Protein AF-X1R8N6-F1 (afdb_monomer)

Mean predicted aligned error: 6.76 Å

Sequence (275 aa):
ASDSNFTITGIGLLYRYGYFKQILSVNGEQHEIYDTEHYSKLPLIPAKDEKGIWKTISIVFPGRTVTARIWEVKVGRVSLYLLDTDHEDNLEKDRFITHHLYGGDKENRLKQELLLGIGGIRILRVLGINADLFHSNEGHSAFIGLERLRILISENNLSFTEALEVVRASTLFTTHTPVPAGHDAFDENLLRTYIAHYPERLKISWDEFMAFGRSNPENGNEKFNMSYLAAKLSQEVNAVSKLHGEVTREMFSKLWQGYLPRFVIRGEKGKIKTN

InterPro domains:
  IPR000811 Glycosyl transferase, family 35 [PF00343] (134-257)
  IPR011834 Alpha-glucan phosphorylase [TIGR02094] (1-261)
  IPR052182 Glycogen_Maltodextrin_Phosphorylase [PTHR42655] (1-260)

Nearest PDB structures (foldseek):
  3e3o-assembly1_A  TM=7.970E-01  e=2.982E-13  Oryctolagus cuniculus
  3e3n-assembly1_B  TM=7.689E-01  e=4.503E-13  Oryctolagus cuniculus
  3e3n-assembly3_E  TM=7.609E-01  e=3.332E-12  Oryctolagus cuniculus
  1fc0-assembly1_A  TM=7.172E-01  e=3.748E-12  Homo sapiens
  2qll-assembly1_A  TM=7.161E-01  e=5.031E-12  Homo sapiens

Solvent-accessible surface area (backbone atoms only — not comparable to full-atom values): 15201 Å² total; per-residue (Å²): 89,47,92,74,72,48,94,52,74,48,72,47,70,42,46,41,27,40,60,66,46,82,43,70,45,98,85,69,47,84,42,78,42,71,60,76,62,60,64,91,81,44,79,63,40,78,41,50,48,98,85,70,45,77,41,65,45,77,47,72,44,78,96,45,71,46,52,28,44,38,32,35,31,76,52,85,82,24,46,33,36,26,38,33,24,75,49,87,92,32,57,72,83,52,19,52,50,27,30,44,58,95,49,82,53,74,66,43,45,50,52,38,24,45,46,44,5,40,43,46,56,48,47,31,60,79,68,70,55,84,75,83,68,44,75,29,73,34,33,60,30,27,41,34,47,56,45,50,35,33,47,34,30,71,75,69,67,38,52,57,68,58,22,47,53,55,43,14,76,30,21,39,26,35,46,86,68,80,48,79,89,74,50,61,63,42,54,64,70,61,48,46,61,55,48,61,69,48,28,64,59,47,74,46,50,68,64,66,51,50,30,40,19,30,63,50,61,85,46,82,85,56,45,37,24,28,48,42,30,25,52,73,37,21,65,38,43,31,30,83,34,66,71,44,33,54,47,48,21,60,71,51,28,59,67,44,77,94,54,59,39,84,79,75,48,81,34,78,68,75,77,86,77,79,127

pLDDT: mean 88.1, std 14.11, range [23.16, 98.38]

Radius of gyration: 19.64 Å; Cα contacts (8 Å, |Δi|>4): 477; chains: 1; bounding box: 57×53×58 Å

Secondary structure (DSSP, 8-state):
-TTTT---EEEEE--SS-SPEEEE-TTS-EEEE-PPP-GGGTT-EE-B-TTSPBPEEEEEETTEEEEEEEEEEEETTEEEEEEE--STTS-HHHHGGGT-TT-S-HHHHHHHHHIIIIIHHHHHHHHT---S-EEEESGGGTHHHHHHHHHHHHHS---HHHHHHHHHHTEEEEE---SGGGS-EE-HHHHHHHHTTHHHHTTS-HHHHHHTT-SSTT-TTS-EEHHHHHHHT-SEEEESSHHHHHHHHHHHGGGSTTS-GGGT---B-------

Foldseek 3Di:
DLVVPDADEAEEAQAQQEAWDWDQDPVRDTDTHRDGDDVVPDQKDFDADPVRHFQWDWADAQPDIQIWGWIWDDDNPYIYIHTARLDDVDDPVRNVLRHYDVDDDLLSLLSRLCCRQLVVLVVCVSVVNDDQAEEAEALSNLSVLLNQLLCCCVPVVDALVVSLVSQAARYEYEYADLDPVPWRFADLVSCCNGPVPSCVSSVHDSLVVQLQQDLDSPPNRGTRTSVSSRLSRYNAYEYPAPVSLVSVLVVNVSNPPPDDSVVSHDYHPDDPPPD

Organism: NCBI:txid412755

Structure (mmCIF, N/CA/C/O backbone):
data_AF-X1R8N6-F1
#
_entry.id   AF-X1R8N6-F1
#
loop_
_atom_site.group_PDB
_atom_site.id
_atom_site.type_symbol
_atom_site.label_atom_id
_atom_site.label_alt_id
_atom_site.label_comp_id
_atom_site.label_asym_id
_atom_site.label_entity_id
_atom_site.label_seq_id
_atom_site.pdbx_PDB_ins_code
_atom_site.Cartn_x
_atom_site.Cartn_y
_atom_site.Cartn_z
_atom_site.occupancy
_atom_site.B_iso_or_equiv
_atom_site.auth_seq_id
_atom_site.auth_comp_id
_atom_site.auth_asym_id
_atom_site.auth_atom_id
_atom_site.pdbx_PDB_model_num
ATOM 1 N N . ALA A 1 1 ? -0.462 -20.769 5.152 1.00 71.44 1 ALA A N 1
ATOM 2 C CA . ALA A 1 1 ? -1.328 -20.010 6.083 1.00 71.44 1 ALA A CA 1
ATOM 3 C C . ALA A 1 1 ? -2.552 -20.834 6.466 1.00 71.44 1 ALA A C 1
ATOM 5 O O . ALA A 1 1 ? -2.588 -21.318 7.588 1.00 71.44 1 ALA A O 1
ATOM 6 N N . SER A 1 2 ? -3.481 -21.073 5.528 1.00 69.12 2 SER A N 1
ATOM 7 C CA . SER A 1 2 ? -4.692 -21.881 5.761 1.00 69.12 2 SER A CA 1
ATOM 8 C C . SER A 1 2 ? -4.395 -23.280 6.325 1.00 69.12 2 SER A C 1
ATOM 10 O O . SER A 1 2 ? -4.963 -23.667 7.346 1.00 69.12 2 SER A O 1
ATOM 12 N N . ASP A 1 3 ? -3.451 -24.006 5.719 1.00 74.75 3 ASP A N 1
ATOM 13 C CA . ASP A 1 3 ? -3.120 -25.382 6.132 1.00 74.75 3 ASP A CA 1
ATOM 14 C C . ASP A 1 3 ? -2.465 -25.447 7.516 1.00 74.75 3 ASP A C 1
ATOM 16 O O . ASP A 1 3 ? -2.665 -26.395 8.266 1.00 74.75 3 ASP A O 1
ATOM 20 N N . SER A 1 4 ? -1.723 -24.399 7.879 1.00 80.44 4 SER A N 1
ATOM 21 C CA . SER A 1 4 ? -1.017 -24.276 9.160 1.00 80.44 4 SER A CA 1
ATOM 22 C C . SER A 1 4 ? -1.864 -23.625 10.260 1.00 80.44 4 SER A C 1
ATOM 24 O O . SER A 1 4 ? -1.340 -23.348 11.332 1.00 80.44 4 SER A O 1
ATOM 26 N N . ASN A 1 5 ? -3.148 -23.355 9.994 1.00 81.44 5 ASN A N 1
ATOM 27 C CA . ASN A 1 5 ? -4.098 -22.757 10.935 1.00 81.44 5 ASN A CA 1
ATOM 28 C C . ASN A 1 5 ? -3.669 -21.391 11.516 1.00 81.44 5 ASN A C 1
ATOM 30 O O . ASN A 1 5 ? -3.978 -21.074 12.662 1.00 81.44 5 ASN A O 1
ATOM 34 N N . PHE A 1 6 ? -2.964 -20.574 10.727 1.00 85.38 6 PHE A N 1
ATOM 35 C CA . PHE A 1 6 ? -2.662 -19.191 11.104 1.00 85.38 6 PHE A CA 1
ATOM 36 C C . PHE A 1 6 ? -3.782 -18.246 10.663 1.00 85.38 6 PHE A C 1
ATOM 38 O O . PHE A 1 6 ? -4.200 -18.277 9.503 1.00 85.38 6 PHE A O 1
ATOM 45 N N . THR A 1 7 ? -4.205 -17.359 11.565 1.00 88.00 7 THR A N 1
ATOM 46 C CA . THR A 1 7 ? -5.149 -16.276 11.265 1.00 88.00 7 THR A CA 1
ATOM 47 C C . THR A 1 7 ? -4.439 -15.189 10.466 1.00 88.00 7 THR A C 1
ATOM 49 O O . THR A 1 7 ? -3.727 -14.356 11.018 1.00 88.00 7 THR A O 1
ATOM 52 N N . ILE A 1 8 ? -4.611 -15.219 9.147 1.00 93.19 8 ILE A N 1
ATOM 53 C CA . ILE A 1 8 ? -4.067 -14.227 8.217 1.00 93.19 8 ILE A CA 1
ATOM 54 C C . ILE A 1 8 ? -5.211 -13.723 7.344 1.00 93.19 8 ILE A C 1
ATOM 56 O O . ILE A 1 8 ? -6.078 -14.497 6.945 1.00 93.19 8 ILE A O 1
ATOM 60 N N . THR A 1 9 ? -5.195 -12.430 7.040 1.00 95.06 9 THR A N 1
ATOM 61 C CA . THR A 1 9 ? -6.089 -11.812 6.061 1.00 95.06 9 THR A CA 1
ATOM 62 C C . THR A 1 9 ? -5.248 -11.213 4.942 1.00 95.06 9 THR A C 1
ATOM 64 O O . THR A 1 9 ? -4.326 -10.445 5.207 1.00 95.06 9 THR A O 1
ATOM 67 N N . GLY A 1 10 ? -5.545 -11.587 3.699 1.00 96.25 10 GLY A N 1
ATOM 68 C CA . GLY A 1 10 ? -4.927 -10.999 2.514 1.00 96.25 10 GLY A CA 1
ATOM 69 C C . GLY A 1 10 ? -5.690 -9.761 2.056 1.00 96.25 10 GLY A C 1
ATOM 70 O O . GLY A 1 10 ? -6.912 -9.705 2.190 1.00 96.25 10 GLY A O 1
ATOM 71 N N . ILE A 1 11 ? -4.979 -8.790 1.489 1.00 97.81 11 ILE A N 1
ATOM 72 C CA . ILE A 1 11 ? -5.569 -7.587 0.897 1.00 97.81 11 ILE A CA 1
ATOM 73 C C . ILE A 1 11 ? -4.913 -7.343 -0.459 1.00 97.81 11 ILE A C 1
ATOM 75 O O . ILE A 1 11 ? -3.689 -7.389 -0.567 1.00 97.81 11 ILE A O 1
ATOM 79 N N . GLY A 1 12 ? -5.720 -7.085 -1.484 1.00 97.00 12 GLY A N 1
ATOM 80 C CA . GLY A 1 12 ? -5.248 -6.804 -2.835 1.00 97.00 12 GLY A CA 1
ATOM 81 C C . GLY A 1 12 ? -6.196 -5.905 -3.621 1.00 97.00 12 GLY A C 1
ATOM 82 O O . GLY A 1 12 ? -7.188 -5.397 -3.097 1.00 97.00 12 GLY A O 1
ATOM 83 N N . LEU A 1 13 ? -5.882 -5.722 -4.900 1.00 96.44 13 LEU A N 1
ATOM 84 C CA . LEU A 1 13 ? -6.754 -5.059 -5.869 1.00 96.44 13 LEU A CA 1
ATOM 85 C C . LEU A 1 13 ? -7.436 -6.119 -6.740 1.00 96.44 13 LEU A C 1
ATOM 87 O O . LEU A 1 13 ? -6.803 -7.110 -7.111 1.00 96.44 13 LEU A O 1
ATOM 91 N N . LEU A 1 14 ? -8.716 -5.924 -7.056 1.00 94.75 14 LEU A N 1
ATOM 92 C CA . LEU A 1 14 ? -9.437 -6.769 -8.005 1.00 94.75 14 LEU A CA 1
ATOM 93 C C . LEU A 1 14 ? -9.201 -6.235 -9.417 1.00 94.75 14 LEU A C 1
ATOM 95 O O . LEU A 1 14 ? -9.789 -5.229 -9.791 1.00 94.75 14 LEU A O 1
ATOM 99 N N . TYR A 1 15 ? -8.343 -6.891 -10.196 1.00 91.50 15 TYR A N 1
ATOM 100 C CA . TYR A 1 15 ? -8.059 -6.451 -11.561 1.00 91.50 15 TYR A CA 1
ATOM 101 C C . TYR A 1 15 ? -9.086 -6.976 -12.565 1.00 91.50 15 TYR A C 1
ATOM 103 O O . TYR A 1 15 ? -9.226 -8.189 -12.721 1.00 91.50 15 TYR A O 1
ATOM 111 N N . ARG A 1 16 ? -9.749 -6.072 -13.296 1.00 84.00 16 ARG A N 1
ATOM 112 C CA . ARG A 1 16 ? -10.783 -6.410 -14.291 1.00 84.00 16 ARG A CA 1
ATOM 113 C C . ARG A 1 16 ? -10.260 -7.224 -15.476 1.00 84.00 16 ARG A C 1
ATOM 115 O O . ARG A 1 16 ? -10.983 -8.070 -15.989 1.00 84.00 16 ARG A O 1
ATOM 122 N N . TYR A 1 17 ? -9.037 -6.952 -15.923 1.00 79.25 17 TYR A N 1
ATOM 123 C CA . TYR A 1 17 ? -8.422 -7.579 -17.102 1.00 79.25 17 TYR A CA 1
ATOM 124 C C . TYR A 1 17 ? -7.189 -8.418 -16.746 1.00 79.25 17 TYR A C 1
ATOM 126 O O . TYR A 1 17 ? -6.454 -8.835 -17.636 1.00 79.25 17 TYR A O 1
ATOM 134 N N . GLY A 1 18 ? -6.925 -8.619 -15.447 1.00 70.38 18 GLY A N 1
ATOM 135 C CA . GLY A 1 18 ? -5.759 -9.358 -14.967 1.00 70.38 18 GLY A CA 1
ATOM 136 C C . GLY A 1 18 ? -4.441 -8.894 -15.603 1.00 70.38 18 GLY A C 1
ATOM 137 O O . GLY A 1 18 ? -4.164 -7.693 -15.692 1.00 70.38 18 GLY A O 1
ATOM 138 N N . TYR A 1 19 ? -3.633 -9.874 -16.018 1.00 63.50 19 TYR A N 1
ATOM 139 C CA . TYR A 1 19 ? -2.472 -9.693 -16.893 1.00 63.50 19 TYR A CA 1
ATOM 140 C C . TYR A 1 19 ? -2.847 -10.060 -18.334 1.00 63.50 19 TYR A C 1
ATOM 142 O O . TYR A 1 19 ? -3.817 -10.787 -18.550 1.00 63.50 19 TYR A O 1
ATOM 150 N N . PHE A 1 20 ? -2.077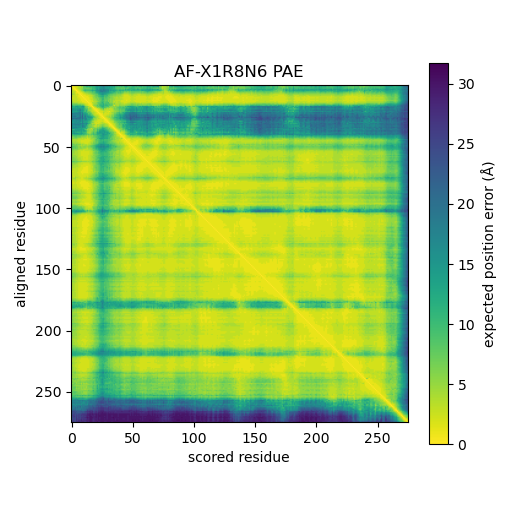 -9.606 -19.325 1.00 68.50 20 PHE A N 1
ATOM 151 C CA . PHE A 1 20 ? -2.372 -9.965 -20.709 1.00 68.50 20 PHE A CA 1
ATOM 152 C C . PHE A 1 20 ? -2.157 -11.457 -20.970 1.00 68.50 20 PHE A C 1
ATOM 154 O O . PHE A 1 20 ? -1.246 -12.103 -20.444 1.00 68.50 20 PHE A O 1
ATOM 161 N N . LYS A 1 21 ? -2.979 -11.997 -21.861 1.00 71.44 21 LYS A N 1
ATOM 162 C CA . LYS A 1 21 ? -2.779 -13.302 -22.469 1.00 71.44 21 LYS A CA 1
ATOM 163 C C . LYS A 1 21 ? -1.808 -13.145 -23.631 1.00 71.44 21 LYS A C 1
ATOM 165 O O . LYS A 1 21 ? -2.080 -12.421 -24.588 1.00 71.44 21 LYS A O 1
ATOM 170 N N . GLN A 1 22 ? -0.662 -13.808 -23.528 1.00 78.38 22 GLN A N 1
ATOM 171 C CA . GLN A 1 22 ? 0.348 -13.805 -24.579 1.00 78.38 22 GLN A CA 1
ATOM 172 C C . GLN A 1 22 ? -0.093 -14.729 -25.719 1.00 78.38 22 GLN A C 1
ATOM 174 O O . GLN A 1 22 ? -0.361 -15.912 -25.498 1.00 78.38 22 GLN A O 1
ATOM 179 N N . ILE A 1 23 ? -0.134 -14.199 -26.939 1.00 82.88 23 ILE A N 1
ATOM 180 C CA . ILE A 1 23 ? -0.276 -14.986 -28.164 1.00 82.88 23 ILE A CA 1
ATOM 181 C C . ILE A 1 23 ? 0.951 -14.747 -29.029 1.00 82.88 23 ILE A C 1
ATOM 183 O O . ILE A 1 23 ? 1.307 -13.607 -29.307 1.00 82.88 23 ILE A O 1
ATOM 187 N N . LEU A 1 24 ? 1.590 -15.829 -29.461 1.00 82.88 24 LEU A N 1
ATOM 188 C CA . LEU A 1 24 ? 2.669 -15.763 -30.435 1.00 82.88 24 LEU A CA 1
ATOM 189 C C . LEU A 1 24 ? 2.077 -15.925 -31.832 1.00 82.88 24 LEU A C 1
ATOM 191 O O . LEU A 1 24 ? 1.349 -16.886 -32.095 1.00 82.88 24 LEU A O 1
ATOM 195 N N . SER A 1 25 ? 2.366 -14.978 -32.720 1.00 83.19 25 SER A N 1
ATOM 196 C CA . SER A 1 25 ? 2.013 -15.098 -34.129 1.00 83.19 25 SER A CA 1
ATOM 197 C C . SER A 1 25 ? 2.794 -16.242 -34.774 1.00 83.19 25 SER A C 1
ATOM 199 O O . SER A 1 25 ? 3.823 -16.694 -34.268 1.00 83.19 25 SER A O 1
ATOM 201 N N . VAL A 1 26 ? 2.340 -16.686 -35.945 1.00 80.94 26 VAL A N 1
ATOM 202 C CA . VAL A 1 26 ? 3.076 -17.656 -36.776 1.00 80.94 26 VAL A CA 1
ATOM 203 C C . VAL A 1 26 ? 4.488 -17.181 -37.154 1.00 80.94 26 VAL A C 1
ATOM 205 O O . VAL A 1 26 ? 5.334 -18.013 -37.464 1.00 80.94 26 VAL A O 1
ATOM 208 N N . ASN A 1 27 ? 4.762 -15.875 -37.064 1.00 88.06 27 ASN A N 1
ATOM 209 C CA . ASN A 1 27 ? 6.079 -15.279 -37.306 1.00 88.06 27 ASN A CA 1
ATOM 210 C C . ASN A 1 27 ? 6.916 -15.115 -36.020 1.00 88.06 27 ASN A C 1
ATOM 212 O O . ASN A 1 27 ? 8.017 -14.573 -36.074 1.00 88.06 27 ASN A O 1
ATOM 216 N N . GLY A 1 28 ? 6.410 -15.564 -34.866 1.00 80.94 28 GLY A N 1
ATOM 217 C CA . GLY A 1 28 ? 7.083 -15.445 -33.569 1.00 80.94 28 GLY A CA 1
ATOM 218 C C . GLY A 1 28 ? 6.924 -14.083 -32.887 1.00 80.94 28 GLY A C 1
ATOM 219 O O . GLY A 1 28 ? 7.598 -13.826 -31.892 1.00 80.94 28 GLY A O 1
ATOM 220 N N . GLU A 1 29 ? 6.043 -13.214 -33.386 1.00 85.75 29 GLU A N 1
ATOM 221 C CA . GLU A 1 29 ? 5.761 -11.920 -32.756 1.00 85.75 29 GLU A CA 1
ATOM 222 C C . GLU A 1 29 ? 4.807 -12.090 -31.573 1.00 85.75 29 GLU A C 1
ATOM 224 O O . GLU A 1 29 ? 3.834 -12.841 -31.646 1.00 85.75 29 GLU A O 1
ATOM 229 N N . GLN A 1 30 ? 5.067 -11.369 -30.484 1.00 83.44 30 GLN A N 1
ATOM 230 C CA . GLN A 1 30 ? 4.180 -11.349 -29.329 1.00 83.44 30 GLN A CA 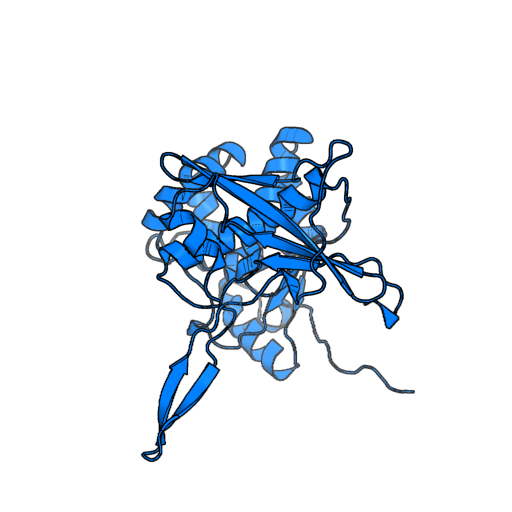1
ATOM 231 C C . GLN A 1 30 ? 3.021 -10.370 -29.543 1.00 83.44 30 GLN A C 1
ATOM 233 O O . GLN A 1 30 ? 3.232 -9.183 -29.780 1.00 83.44 30 GLN A O 1
ATOM 238 N N . HIS A 1 31 ? 1.802 -10.867 -29.353 1.00 80.06 31 HIS A N 1
ATOM 239 C CA . HIS A 1 31 ? 0.577 -10.086 -29.251 1.00 80.06 31 HIS A CA 1
ATOM 240 C C . HIS A 1 31 ? -0.039 -10.242 -27.858 1.00 80.06 31 HIS A C 1
ATOM 242 O O . HIS A 1 31 ? -0.075 -11.338 -27.293 1.00 80.06 31 HIS A O 1
ATOM 248 N N . GLU A 1 32 ? -0.540 -9.136 -27.317 1.00 77.94 32 GLU A N 1
ATOM 249 C CA . GLU A 1 32 ? -1.164 -9.070 -25.997 1.00 77.94 32 GLU A CA 1
ATOM 250 C C . GLU A 1 32 ? -2.686 -9.007 -26.148 1.00 77.94 32 GLU A C 1
ATOM 252 O O . GLU A 1 32 ? -3.209 -8.103 -26.801 1.00 77.94 32 GLU A O 1
ATOM 257 N N . ILE A 1 33 ? -3.401 -9.962 -25.547 1.00 74.12 33 ILE A N 1
ATOM 258 C CA . ILE A 1 33 ? -4.867 -9.942 -25.473 1.00 74.12 33 ILE A CA 1
ATOM 259 C C . ILE A 1 33 ? -5.301 -9.702 -24.031 1.00 74.12 33 ILE A C 1
ATOM 261 O O . ILE A 1 33 ? -4.880 -10.413 -23.122 1.00 74.12 33 ILE A O 1
ATOM 265 N N . TYR A 1 34 ? -6.170 -8.716 -23.835 1.00 68.56 34 TYR A N 1
ATOM 266 C CA . TYR A 1 34 ? -6.757 -8.384 -22.541 1.00 68.56 34 TYR A CA 1
ATOM 267 C C . TYR A 1 34 ? -8.221 -8.828 -22.531 1.00 68.56 34 TYR A C 1
ATOM 269 O O . TYR A 1 34 ? -9.105 -8.095 -22.973 1.00 68.56 34 TYR A O 1
ATOM 277 N N . ASP A 1 35 ? -8.470 -10.045 -22.051 1.00 70.75 35 ASP A N 1
ATOM 278 C CA . ASP A 1 35 ? -9.827 -10.560 -21.874 1.00 70.75 35 ASP A CA 1
ATOM 279 C C . ASP A 1 35 ? -10.422 -10.013 -20.564 1.00 70.75 35 ASP A C 1
ATOM 281 O O . ASP A 1 35 ? -9.745 -9.944 -19.538 1.00 70.75 35 ASP A O 1
ATOM 285 N N . THR A 1 36 ? -11.696 -9.607 -20.574 1.00 71.94 36 THR A N 1
ATOM 286 C CA . THR A 1 36 ? -12.383 -9.202 -19.338 1.00 71.94 36 THR A CA 1
ATOM 287 C C . THR A 1 36 ? -12.614 -10.412 -18.442 1.00 71.94 36 THR A C 1
ATOM 289 O O . THR A 1 36 ? -13.251 -11.381 -18.869 1.00 71.94 36 THR A O 1
ATOM 292 N N . GLU A 1 37 ? -12.233 -10.317 -17.173 1.00 68.62 37 GLU A N 1
ATOM 293 C CA . GLU A 1 37 ? -12.638 -11.292 -16.170 1.00 68.62 37 GLU A CA 1
ATOM 294 C C . GLU A 1 37 ? -14.138 -11.161 -15.893 1.00 68.62 37 GLU A C 1
ATOM 296 O O . GLU A 1 37 ? -14.671 -10.090 -15.582 1.00 68.62 37 GLU A O 1
ATOM 301 N N . HIS A 1 38 ? -14.853 -12.278 -16.008 1.00 70.75 38 HIS A N 1
ATOM 302 C CA . HIS A 1 38 ? -16.260 -12.329 -15.640 1.00 70.75 38 HIS A CA 1
ATOM 303 C C . HIS A 1 38 ? -16.363 -12.611 -14.143 1.00 70.75 38 HIS A C 1
ATOM 305 O O . HIS A 1 38 ? -16.295 -13.767 -13.732 1.00 70.75 38 HIS A O 1
ATOM 311 N N . TYR A 1 39 ? -16.583 -11.572 -13.332 1.00 74.75 39 TYR A N 1
ATOM 312 C CA . TYR A 1 39 ? -16.680 -11.700 -11.869 1.00 74.75 39 TYR A CA 1
ATOM 313 C C . TYR A 1 39 ? -17.703 -12.753 -11.411 1.00 74.75 39 TYR A C 1
ATOM 315 O O . TYR A 1 39 ? -17.491 -13.404 -10.396 1.00 74.75 39 TYR A O 1
ATOM 323 N N . SER A 1 40 ? -18.762 -12.998 -12.193 1.00 66.00 40 SER A N 1
ATOM 324 C CA . SER A 1 40 ? -19.756 -14.053 -11.933 1.00 66.00 40 SER A CA 1
ATOM 325 C C . SER A 1 40 ? -19.208 -15.483 -11.994 1.00 66.00 40 SER A C 1
ATOM 327 O O . SER A 1 40 ? -19.856 -16.403 -11.501 1.00 66.00 40 SER A O 1
ATOM 329 N N . LYS A 1 41 ? -18.039 -15.687 -12.608 1.00 74.75 41 LYS A N 1
ATOM 330 C CA . LYS A 1 41 ? -17.346 -16.981 -12.693 1.00 74.75 41 LYS A CA 1
ATOM 331 C C . LYS A 1 41 ? -16.262 -17.136 -11.625 1.00 74.75 41 LYS A C 1
ATOM 333 O O . LYS A 1 41 ? -15.680 -18.212 -11.512 1.00 74.75 41 LYS A O 1
ATOM 338 N N . LEU A 1 42 ? -15.983 -16.080 -10.864 1.00 81.06 42 LEU A N 1
ATOM 339 C CA . LEU A 1 42 ? -14.993 -16.080 -9.796 1.00 81.06 42 LEU A CA 1
ATOM 340 C C . LEU A 1 42 ? -15.688 -16.312 -8.445 1.00 81.06 42 LEU A C 1
ATOM 342 O O . LEU A 1 42 ? -16.837 -15.907 -8.270 1.00 81.06 42 LEU A O 1
ATOM 346 N N . PRO A 1 43 ? -15.011 -16.927 -7.458 1.00 86.31 43 PRO A N 1
ATOM 347 C CA . PRO A 1 43 ? -15.549 -17.133 -6.111 1.00 86.31 43 PRO A CA 1
ATOM 348 C C . PRO A 1 43 ? -15.522 -15.831 -5.282 1.00 86.31 43 PRO A C 1
ATOM 350 O O . PRO A 1 43 ? -15.017 -15.804 -4.160 1.00 86.31 43 PRO A O 1
ATOM 353 N N . LEU A 1 44 ? -16.020 -14.736 -5.865 1.00 91.88 44 LEU A N 1
ATOM 354 C CA . LEU A 1 44 ? -16.070 -13.401 -5.280 1.00 91.88 44 LEU A CA 1
ATOM 355 C C . LEU A 1 44 ? -17.390 -13.205 -4.533 1.00 91.88 44 LEU A C 1
ATOM 357 O O . LEU A 1 44 ? -18.474 -13.314 -5.106 1.00 91.88 44 LEU A O 1
ATOM 361 N N . ILE A 1 45 ? -17.292 -12.863 -3.255 1.00 94.00 45 ILE A N 1
ATOM 362 C CA . ILE A 1 45 ? -18.429 -12.581 -2.384 1.00 94.00 45 ILE A CA 1
ATOM 363 C C . ILE A 1 45 ? -18.465 -11.068 -2.127 1.00 94.00 45 ILE A C 1
ATOM 365 O O . ILE A 1 45 ? -17.507 -10.526 -1.575 1.00 94.00 45 ILE A O 1
ATOM 369 N N . PRO A 1 46 ? -19.541 -10.354 -2.503 1.00 94.94 46 PRO A N 1
ATOM 370 C CA . PRO A 1 46 ? -19.725 -8.955 -2.129 1.00 94.94 46 PRO A CA 1
ATOM 371 C C . PRO A 1 46 ? -19.690 -8.767 -0.609 1.00 94.94 46 PRO A C 1
ATOM 373 O O . PRO A 1 46 ? -20.531 -9.331 0.096 1.00 94.94 46 PRO A O 1
ATOM 376 N N . ALA A 1 47 ? -18.783 -7.937 -0.090 1.00 95.44 47 ALA A N 1
ATOM 377 C CA . ALA A 1 47 ? -18.835 -7.554 1.316 1.00 95.44 47 ALA A CA 1
ATOM 378 C C . ALA A 1 47 ? -19.939 -6.505 1.497 1.00 95.44 47 ALA A C 1
ATOM 380 O O . ALA A 1 47 ? -19.806 -5.355 1.072 1.00 95.44 47 ALA A O 1
ATOM 381 N N . LYS A 1 48 ? -21.048 -6.912 2.115 1.00 95.25 48 LYS A N 1
ATOM 382 C CA . LYS A 1 48 ? -22.227 -6.070 2.344 1.00 95.25 48 LYS A CA 1
ATOM 383 C C . LYS A 1 48 ? -22.502 -5.881 3.833 1.00 95.25 48 LYS A C 1
ATOM 385 O O . LYS A 1 48 ? -22.033 -6.658 4.665 1.00 95.25 48 LYS A O 1
ATOM 390 N N . ASP A 1 49 ? -23.202 -4.809 4.174 1.00 92.12 49 ASP A N 1
ATOM 391 C CA . ASP A 1 49 ? -23.736 -4.589 5.516 1.00 92.12 49 ASP A CA 1
ATOM 392 C C . ASP A 1 49 ? -25.039 -5.379 5.747 1.00 92.12 49 ASP A C 1
ATOM 394 O O . ASP A 1 49 ? -25.529 -6.091 4.868 1.00 92.12 49 ASP A O 1
ATOM 398 N N . GLU A 1 50 ? -25.617 -5.246 6.942 1.00 91.69 50 GLU A N 1
ATOM 399 C CA . GLU A 1 50 ? -26.869 -5.913 7.335 1.00 91.69 50 GLU A CA 1
ATOM 400 C C . GLU A 1 50 ? -28.070 -5.522 6.457 1.00 91.69 50 GLU A C 1
ATOM 402 O O . GLU A 1 50 ? -29.057 -6.252 6.391 1.00 91.69 50 GLU A O 1
ATOM 407 N N . LYS A 1 51 ? -27.988 -4.384 5.756 1.00 93.44 51 LYS A N 1
ATOM 408 C CA . LYS A 1 51 ? -29.022 -3.876 4.847 1.00 93.44 51 LYS A CA 1
ATOM 409 C C . LYS A 1 51 ? -28.793 -4.318 3.398 1.00 93.44 51 LYS A C 1
ATOM 411 O O . LYS A 1 51 ? -29.558 -3.934 2.516 1.00 93.44 51 LYS A O 1
ATOM 416 N N . GLY A 1 52 ? -27.754 -5.113 3.131 1.00 93.12 52 GLY A N 1
ATOM 417 C CA . GLY A 1 52 ? -27.395 -5.567 1.788 1.00 93.12 52 GLY A CA 1
ATOM 418 C C . GLY A 1 52 ? -26.700 -4.502 0.931 1.00 93.12 52 GLY A C 1
ATOM 419 O O . GLY A 1 52 ? -26.551 -4.708 -0.282 1.00 93.12 52 GLY A O 1
ATOM 420 N N . ILE A 1 53 ? -26.267 -3.394 1.540 1.00 93.81 53 ILE A N 1
ATOM 421 C CA . ILE A 1 53 ? -25.531 -2.306 0.888 1.00 93.81 53 ILE A CA 1
ATOM 422 C C . ILE A 1 53 ? -24.045 -2.661 0.871 1.00 93.81 53 ILE A C 1
ATOM 424 O O . ILE A 1 53 ? -23.523 -3.260 1.809 1.00 93.81 53 ILE A O 1
ATOM 428 N N . TRP A 1 54 ? -23.353 -2.308 -0.210 1.00 95.50 54 TRP A N 1
ATOM 429 C CA . TRP A 1 54 ? -21.913 -2.514 -0.328 1.00 95.50 54 TRP A CA 1
ATOM 430 C C . TRP A 1 54 ? -21.148 -1.832 0.804 1.00 95.50 54 TRP A C 1
ATOM 432 O O . TRP A 1 54 ? -21.308 -0.638 1.047 1.00 95.50 54 TRP A O 1
ATOM 442 N N . LYS A 1 55 ? -20.245 -2.578 1.442 1.00 96.75 55 LYS A N 1
ATOM 443 C CA . LYS A 1 55 ? -19.182 -1.976 2.238 1.00 96.75 55 LYS A CA 1
ATOM 444 C C . LYS A 1 55 ? -18.149 -1.392 1.282 1.00 96.75 55 LYS A C 1
ATOM 446 O O . LYS A 1 55 ? -17.644 -2.081 0.393 1.00 96.75 55 LYS A O 1
ATOM 451 N N . THR A 1 56 ? -17.835 -0.120 1.483 1.00 97.31 56 THR A N 1
ATOM 452 C CA . THR A 1 56 ? -16.898 0.632 0.647 1.00 97.31 56 THR A CA 1
ATOM 453 C C . THR A 1 56 ? -15.873 1.363 1.498 1.00 97.31 56 THR A C 1
ATOM 455 O O . THR A 1 56 ? -16.160 1.759 2.629 1.00 97.31 56 THR A O 1
ATOM 458 N N . ILE A 1 57 ? -14.695 1.607 0.931 1.00 97.75 57 ILE A N 1
ATOM 459 C CA . ILE A 1 57 ? -13.750 2.610 1.438 1.00 97.75 57 ILE A CA 1
ATOM 460 C C . ILE A 1 57 ? -13.653 3.769 0.457 1.00 97.75 57 ILE A C 1
ATOM 462 O O . ILE A 1 57 ? -13.984 3.627 -0.717 1.00 97.75 57 ILE A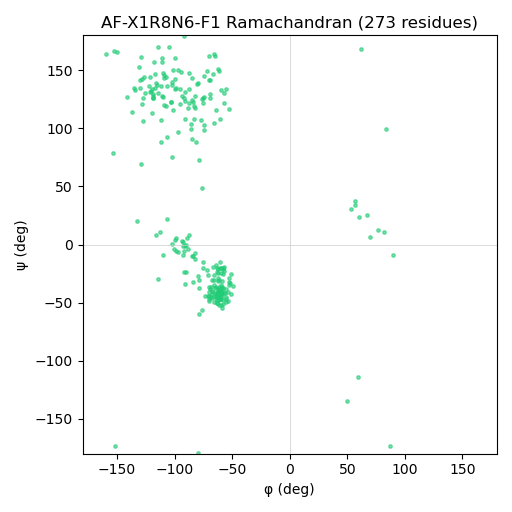 O 1
ATOM 466 N N . SER A 1 58 ? -13.167 4.905 0.940 1.00 97.19 58 SER A N 1
ATOM 467 C CA . SER A 1 58 ? -12.997 6.109 0.131 1.00 97.19 58 SER A CA 1
ATOM 468 C C . SER A 1 58 ? -11.571 6.621 0.237 1.00 97.19 58 SER A C 1
ATOM 470 O O . SER A 1 58 ? -10.977 6.561 1.315 1.00 97.19 58 SER A O 1
ATOM 472 N N . ILE A 1 59 ? -11.033 7.163 -0.853 1.00 96.44 59 ILE A N 1
ATOM 473 C CA . ILE A 1 59 ? -9.725 7.822 -0.926 1.00 96.44 59 ILE A CA 1
ATOM 474 C C . ILE A 1 59 ? -9.902 9.178 -1.601 1.00 96.44 59 ILE A C 1
ATOM 476 O O . ILE A 1 59 ? -10.597 9.306 -2.605 1.00 96.44 59 ILE A O 1
ATOM 480 N N . VAL A 1 60 ? -9.283 10.204 -1.023 1.00 95.12 60 VAL A N 1
ATOM 481 C CA . VAL A 1 60 ? -9.359 11.570 -1.545 1.00 95.12 60 VAL A CA 1
ATOM 482 C C . VAL A 1 60 ? -8.253 11.766 -2.571 1.00 95.12 60 VAL A C 1
ATOM 484 O O . VAL A 1 60 ? -7.077 11.621 -2.245 1.00 95.12 60 VAL A O 1
ATOM 487 N N . PHE A 1 61 ? -8.646 12.121 -3.788 1.00 95.50 61 PHE A N 1
ATOM 488 C CA . PHE A 1 61 ? -7.777 12.501 -4.897 1.00 95.50 61 PHE A CA 1
ATOM 489 C C . PHE A 1 61 ? -7.996 13.979 -5.257 1.00 95.50 61 PHE A C 1
ATOM 491 O O . PHE A 1 61 ? -8.944 14.604 -4.773 1.00 95.50 61 PHE A O 1
ATOM 498 N N . PRO A 1 62 ? -7.148 14.578 -6.113 1.00 94.94 62 PRO A N 1
ATOM 499 C CA . PRO A 1 62 ? -7.329 15.961 -6.540 1.00 94.94 62 PRO A CA 1
ATOM 500 C C . PRO A 1 62 ? -8.737 16.206 -7.095 1.00 94.94 62 PRO A C 1
ATOM 502 O O . PRO A 1 62 ? -9.143 15.599 -8.094 1.00 94.94 62 PRO A O 1
ATOM 505 N N . GLY A 1 63 ? -9.478 17.080 -6.411 1.00 94.69 63 GLY A N 1
ATOM 506 C CA . GLY A 1 63 ? -10.819 17.523 -6.792 1.00 94.69 63 GLY A CA 1
ATOM 507 C C . GLY A 1 63 ? -11.934 16.479 -6.675 1.00 94.69 63 GLY A C 1
ATOM 508 O O . GLY A 1 63 ? -13.040 16.761 -7.127 1.00 94.69 63 GLY A O 1
ATOM 509 N N . ARG A 1 64 ? -11.683 15.281 -6.123 1.00 95.44 64 ARG A N 1
ATOM 510 C CA . ARG A 1 64 ? -12.699 14.214 -6.042 1.00 95.44 64 ARG A CA 1
ATOM 511 C C . ARG A 1 64 ? -12.389 13.161 -4.984 1.00 95.44 64 ARG A C 1
ATOM 513 O O . ARG A 1 64 ? -11.248 12.992 -4.566 1.00 95.44 64 ARG A O 1
ATOM 520 N N . THR A 1 65 ? -13.400 12.381 -4.633 1.00 96.88 65 THR A N 1
ATOM 521 C CA . THR A 1 65 ? 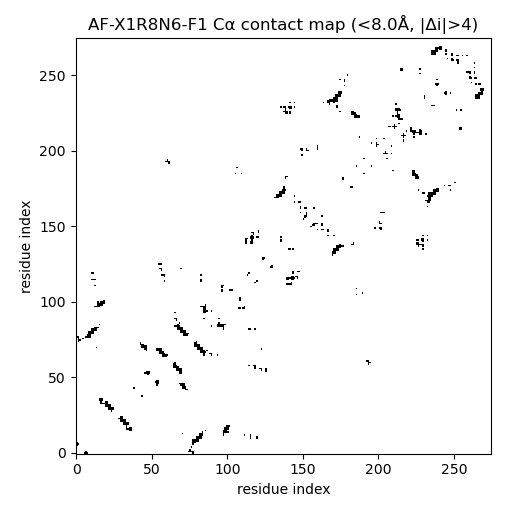-13.247 11.188 -3.799 1.00 96.88 65 THR A CA 1
ATOM 522 C C . THR A 1 65 ? -13.484 9.958 -4.660 1.00 96.88 65 THR A C 1
ATOM 524 O O . THR A 1 65 ? -14.513 9.868 -5.320 1.00 96.88 65 THR A O 1
ATOM 527 N N . VAL A 1 66 ? -12.538 9.024 -4.648 1.00 97.81 66 VAL A N 1
ATOM 528 C CA . VAL A 1 66 ? -12.683 7.710 -5.280 1.00 97.81 66 VAL A CA 1
ATOM 529 C C . VAL A 1 66 ? -13.145 6.722 -4.226 1.00 97.81 66 VAL A C 1
ATOM 531 O O . VAL A 1 66 ? -12.607 6.693 -3.118 1.00 97.81 66 VAL A O 1
ATOM 534 N N . THR A 1 67 ? -14.138 5.914 -4.565 1.00 98.00 67 THR A N 1
ATOM 535 C CA . THR A 1 67 ? -14.673 4.876 -3.682 1.00 98.00 67 THR A CA 1
ATOM 536 C C . THR A 1 67 ? -14.289 3.500 -4.207 1.00 98.00 67 THR A C 1
ATOM 538 O O . THR A 1 67 ? -14.217 3.291 -5.414 1.00 98.00 67 THR A O 1
ATOM 541 N N . ALA A 1 68 ? -14.045 2.541 -3.326 1.00 98.12 68 ALA A N 1
ATOM 542 C CA . ALA A 1 68 ? -13.771 1.168 -3.725 1.00 98.12 68 ALA A CA 1
ATOM 543 C C . ALA A 1 68 ? -14.723 0.208 -3.018 1.00 98.12 68 ALA A C 1
ATOM 545 O O . ALA A 1 68 ? -14.875 0.268 -1.792 1.00 98.12 68 ALA A O 1
ATOM 546 N N . ARG A 1 69 ? -15.350 -0.671 -3.804 1.00 97.25 69 ARG A N 1
ATOM 547 C CA . ARG A 1 69 ? -16.144 -1.799 -3.315 1.00 97.25 69 ARG A CA 1
ATOM 548 C C . ARG A 1 69 ? -15.212 -2.880 -2.789 1.00 97.25 69 ARG A C 1
ATOM 550 O O . ARG A 1 69 ? -14.110 -3.072 -3.304 1.00 97.25 69 ARG A O 1
ATOM 557 N N . ILE A 1 70 ? -15.658 -3.557 -1.737 1.00 97.88 70 ILE A N 1
ATOM 558 C CA . ILE A 1 70 ? -14.894 -4.619 -1.089 1.00 97.88 70 ILE A CA 1
ATOM 559 C C . ILE A 1 70 ? -15.477 -5.964 -1.512 1.00 97.88 70 ILE A C 1
ATOM 561 O O . ILE A 1 70 ? -16.651 -6.256 -1.275 1.00 97.88 70 ILE A O 1
ATOM 565 N N . TRP A 1 71 ? -14.631 -6.797 -2.098 1.00 97.06 71 TRP A N 1
ATOM 566 C CA . TRP A 1 71 ? -14.931 -8.185 -2.414 1.00 97.06 71 TRP A CA 1
ATOM 567 C C . TRP A 1 71 ? -14.171 -9.105 -1.466 1.00 97.06 71 TRP A C 1
ATOM 569 O O . TRP A 1 71 ? -13.036 -8.814 -1.102 1.00 97.06 71 TRP A O 1
ATOM 579 N N . GLU A 1 72 ? -14.774 -10.221 -1.078 1.00 96.75 72 GLU A N 1
ATOM 580 C CA . GLU A 1 72 ? -14.136 -11.277 -0.298 1.00 96.75 72 GLU A CA 1
ATOM 581 C C . GLU A 1 72 ? -13.968 -12.539 -1.148 1.00 96.75 72 GLU A C 1
ATOM 583 O O . GLU A 1 72 ? -14.890 -12.980 -1.830 1.00 96.75 72 GLU A O 1
ATOM 588 N N . VAL A 1 73 ? -12.797 -13.159 -1.050 1.00 95.50 73 VAL A N 1
ATOM 589 C CA . VAL A 1 73 ? -12.522 -14.511 -1.530 1.00 95.50 73 VAL A CA 1
ATOM 590 C C . VAL A 1 73 ? -12.108 -15.361 -0.336 1.00 95.50 73 VAL A C 1
ATOM 592 O O . VAL A 1 73 ? -11.169 -15.024 0.390 1.00 95.50 73 VAL A O 1
ATOM 595 N N . LYS A 1 74 ? -12.784 -16.494 -0.132 1.00 93.44 74 LYS A N 1
ATOM 596 C CA . LYS A 1 74 ? -12.373 -17.488 0.867 1.00 93.44 74 LYS A CA 1
ATOM 597 C C . LYS A 1 74 ? -11.295 -18.395 0.278 1.00 93.44 74 LYS A C 1
ATOM 599 O O . LYS A 1 74 ? -11.540 -19.106 -0.693 1.00 93.44 74 LYS A O 1
ATOM 604 N N . VAL A 1 75 ? -10.113 -18.403 0.891 1.00 90.38 75 VAL A N 1
ATOM 605 C CA . VAL A 1 75 ? -9.004 -19.301 0.541 1.00 90.38 75 VAL A CA 1
ATOM 606 C C . VAL A 1 75 ? -8.806 -20.275 1.699 1.00 90.38 75 VAL A C 1
ATOM 608 O O . VAL A 1 75 ? -8.072 -20.015 2.652 1.00 90.38 75 VAL A O 1
ATOM 611 N N . GLY A 1 76 ? -9.525 -21.397 1.657 1.00 89.00 76 GLY A N 1
ATOM 612 C CA . GLY A 1 76 ? -9.607 -22.313 2.794 1.00 89.00 76 GLY A CA 1
ATOM 613 C C . GLY A 1 76 ? -10.186 -21.604 4.023 1.00 89.00 76 GLY A C 1
ATOM 614 O O . GLY A 1 76 ? -11.346 -21.201 4.010 1.00 89.00 76 GLY A O 1
ATOM 615 N N . ARG A 1 77 ? -9.383 -21.443 5.082 1.00 87.19 77 ARG A N 1
ATOM 616 C CA . ARG A 1 77 ? -9.796 -20.766 6.331 1.00 87.19 77 ARG A C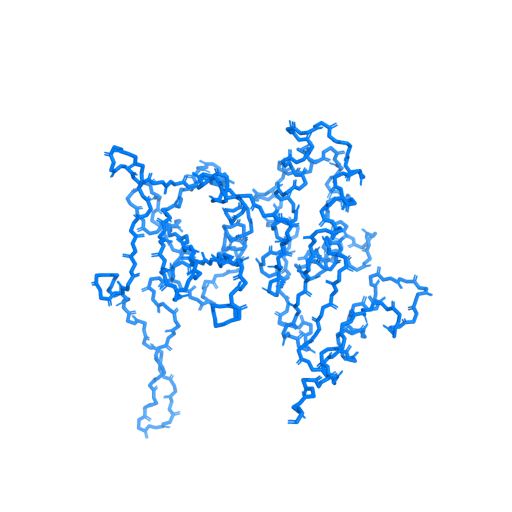A 1
ATOM 617 C C . ARG A 1 77 ? -9.485 -19.270 6.375 1.00 87.19 77 ARG A C 1
ATOM 619 O O . ARG A 1 77 ? -9.911 -18.604 7.313 1.00 87.19 77 ARG A O 1
ATOM 626 N N . VAL A 1 78 ? -8.725 -18.750 5.410 1.00 92.62 78 VAL A N 1
ATOM 627 C CA . VAL A 1 78 ? -8.323 -17.337 5.388 1.00 92.62 78 VAL A CA 1
ATOM 628 C C . VAL A 1 78 ? -9.168 -16.538 4.402 1.00 92.62 78 VAL A C 1
ATOM 630 O O . VAL A 1 78 ? -9.632 -17.068 3.390 1.00 92.62 78 VAL A O 1
ATOM 633 N N . SER A 1 79 ? -9.352 -15.255 4.696 1.00 94.69 79 SER A N 1
ATOM 634 C CA . SER A 1 79 ? -10.042 -14.316 3.811 1.00 94.69 79 SER A CA 1
ATOM 635 C C . SER A 1 79 ? -9.030 -13.496 3.019 1.00 94.69 79 SER A C 1
ATOM 637 O O . SER A 1 79 ? -8.057 -12.986 3.577 1.00 94.69 79 SER A O 1
ATOM 639 N N . LEU A 1 80 ? -9.275 -13.351 1.722 1.00 96.19 80 LEU A N 1
ATOM 640 C CA . LEU A 1 80 ? -8.622 -12.38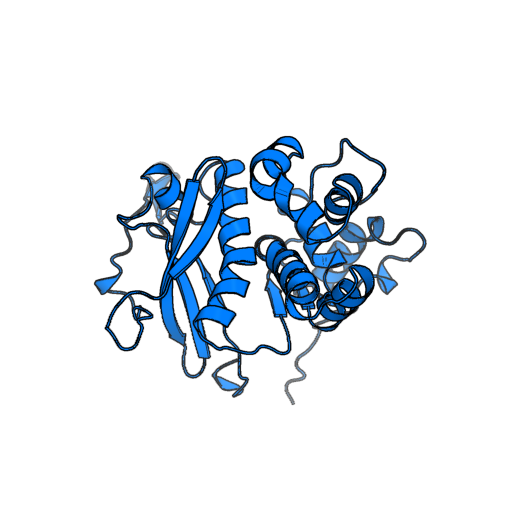3 0.849 1.00 96.19 80 LEU A CA 1
ATOM 641 C C . LEU A 1 80 ? -9.650 -11.314 0.487 1.00 96.19 80 LEU A C 1
ATOM 643 O O . LEU A 1 80 ? -10.671 -11.630 -0.118 1.00 96.19 80 LEU A O 1
ATOM 647 N N . TYR A 1 81 ? -9.377 -10.064 0.838 1.00 97.75 81 TYR A N 1
ATOM 648 C CA . TYR A 1 81 ? -10.210 -8.935 0.448 1.00 97.75 81 TYR A CA 1
ATOM 649 C C . TYR A 1 81 ? -9.607 -8.206 -0.747 1.00 97.75 81 TYR A C 1
ATOM 651 O O . TYR A 1 81 ? -8.411 -7.917 -0.771 1.00 97.75 81 TYR A O 1
ATOM 659 N N . LEU A 1 82 ? -10.440 -7.901 -1.735 1.00 97.62 82 LEU A N 1
ATOM 660 C CA . LEU A 1 82 ? -10.032 -7.252 -2.973 1.00 97.62 82 LEU A CA 1
ATOM 661 C C . LEU A 1 82 ? -10.799 -5.941 -3.154 1.00 97.62 82 LEU A C 1
ATOM 663 O O . LEU A 1 82 ? -12.022 -5.899 -3.005 1.00 97.62 82 LEU A O 1
ATOM 667 N N . LEU A 1 83 ? -10.061 -4.874 -3.452 1.00 97.88 83 LEU A N 1
ATOM 668 C CA . LEU A 1 83 ? -10.593 -3.537 -3.704 1.00 97.88 83 LEU A CA 1
ATOM 669 C C . LEU A 1 83 ? -10.883 -3.342 -5.189 1.00 97.88 83 LEU A C 1
ATOM 671 O O . LEU A 1 83 ? -10.013 -3.589 -6.023 1.00 97.88 83 LEU A O 1
ATOM 675 N N . ASP A 1 84 ? -12.078 -2.847 -5.489 1.00 96.50 84 ASP A N 1
ATOM 676 C CA . ASP A 1 84 ? -12.569 -2.641 -6.849 1.00 96.50 84 ASP A CA 1
ATOM 677 C C . ASP A 1 84 ? -13.087 -1.209 -7.029 1.00 96.50 84 ASP A C 1
ATOM 679 O O . ASP A 1 84 ? -13.992 -0.771 -6.310 1.00 96.50 84 ASP A O 1
ATOM 683 N N . THR A 1 85 ? -12.500 -0.470 -7.972 1.00 97.31 85 THR A N 1
ATOM 684 C CA . THR A 1 85 ? -12.939 0.887 -8.332 1.00 97.31 85 THR A CA 1
ATOM 685 C C . THR A 1 85 ? -13.814 0.911 -9.582 1.00 97.31 85 THR A C 1
ATOM 687 O O . THR A 1 85 ? -14.349 1.976 -9.898 1.00 97.31 85 THR A O 1
ATOM 690 N N . ASP A 1 86 ? -13.998 -0.217 -10.273 1.00 95.06 86 ASP A N 1
ATOM 691 C CA . ASP A 1 86 ? -14.819 -0.335 -11.480 1.00 95.06 86 ASP A CA 1
ATOM 692 C C . ASP A 1 86 ? -16.313 -0.413 -11.131 1.00 95.06 86 ASP A C 1
ATOM 694 O O . ASP A 1 86 ? -16.962 -1.459 -11.187 1.00 95.06 86 ASP A O 1
ATOM 698 N N . HIS A 1 87 ? -16.872 0.728 -10.717 1.00 93.56 87 HIS A N 1
ATOM 699 C CA . HIS A 1 87 ? -18.298 0.858 -10.437 1.00 93.56 87 HIS A CA 1
ATOM 700 C C . HIS A 1 87 ? -18.836 2.267 -10.694 1.00 93.56 87 HIS A C 1
ATOM 702 O O . HIS A 1 87 ? -18.093 3.230 -10.898 1.00 93.56 87 HIS A O 1
ATOM 708 N N . GLU A 1 88 ? -20.160 2.359 -10.737 1.00 94.00 88 GLU A N 1
ATOM 709 C CA . GLU A 1 88 ? -20.919 3.492 -11.246 1.00 94.00 88 GLU A CA 1
ATOM 710 C C . GLU A 1 88 ? -20.699 4.808 -10.489 1.00 94.00 88 GLU A C 1
ATOM 712 O O . GLU A 1 88 ? -20.745 5.862 -11.124 1.00 94.00 88 GLU A O 1
ATOM 717 N N . ASP A 1 89 ? -20.375 4.760 -9.191 1.00 93.75 89 ASP A N 1
ATOM 718 C CA . ASP A 1 89 ? -20.183 5.972 -8.379 1.00 93.75 89 ASP A CA 1
ATOM 719 C C . ASP A 1 89 ? -18.844 6.673 -8.670 1.00 93.75 89 ASP A C 1
ATOM 721 O O . ASP A 1 89 ? -18.640 7.828 -8.291 1.00 93.75 89 ASP A O 1
ATOM 725 N N . ASN A 1 90 ? -17.916 5.990 -9.346 1.00 97.12 90 ASN A N 1
ATOM 726 C CA . ASN A 1 90 ? -16.640 6.561 -9.759 1.00 97.12 90 ASN A CA 1
ATOM 727 C C . ASN A 1 90 ? -16.698 7.112 -11.186 1.00 97.12 90 ASN A C 1
ATOM 729 O O . ASN A 1 90 ? -17.352 6.553 -12.076 1.00 97.12 90 ASN A O 1
ATOM 733 N N . LEU A 1 91 ? -15.908 8.165 -11.427 1.00 96.00 91 LEU A N 1
ATOM 734 C CA . LEU A 1 91 ? -15.631 8.651 -12.777 1.00 96.00 91 LEU A CA 1
ATOM 735 C C . LEU A 1 91 ? -14.931 7.560 -13.593 1.00 96.00 91 LEU A C 1
ATOM 737 O O . LEU A 1 91 ? -14.125 6.800 -13.060 1.00 96.00 91 LEU A O 1
ATOM 741 N N . GLU A 1 92 ? -15.163 7.544 -14.903 1.00 92.50 92 GLU A N 1
ATOM 742 C CA . GLU A 1 92 ? -14.586 6.554 -15.824 1.00 92.50 92 GLU A CA 1
ATOM 743 C C . GLU A 1 92 ? -13.058 6.423 -15.682 1.00 92.50 92 GLU A C 1
ATOM 745 O O . GLU A 1 92 ? -12.525 5.322 -15.567 1.00 92.50 92 GLU A O 1
ATOM 750 N N . LYS A 1 93 ? -12.352 7.553 -15.554 1.00 91.94 93 LYS A N 1
ATOM 751 C CA . LYS A 1 93 ? -10.894 7.581 -15.350 1.00 91.94 93 LYS A CA 1
ATOM 752 C C . LYS A 1 93 ? -10.414 6.929 -14.045 1.00 91.94 93 LYS A C 1
ATOM 754 O O . LYS A 1 93 ? -9.252 6.551 -13.955 1.00 91.94 93 LYS A O 1
ATOM 759 N N . ASP A 1 94 ? -11.268 6.841 -13.026 1.00 95.12 94 ASP A N 1
ATOM 760 C CA . ASP A 1 94 ? -10.937 6.243 -11.725 1.00 95.12 94 ASP A CA 1
ATOM 761 C C . ASP A 1 94 ? -11.288 4.751 -11.671 1.00 95.12 94 ASP A C 1
ATOM 763 O O . ASP A 1 94 ? -10.660 3.987 -10.935 1.00 95.12 94 ASP A O 1
ATOM 767 N N . ARG A 1 95 ? -12.230 4.301 -12.506 1.00 94.81 95 ARG A N 1
ATOM 768 C CA . ARG A 1 95 ? -12.483 2.867 -12.723 1.00 94.81 95 ARG A CA 1
ATOM 769 C C . ARG A 1 95 ? -11.232 2.171 -13.258 1.00 94.81 95 ARG A C 1
ATOM 771 O O . ARG A 1 95 ? -10.853 1.111 -12.770 1.00 94.81 95 ARG A O 1
ATOM 778 N N .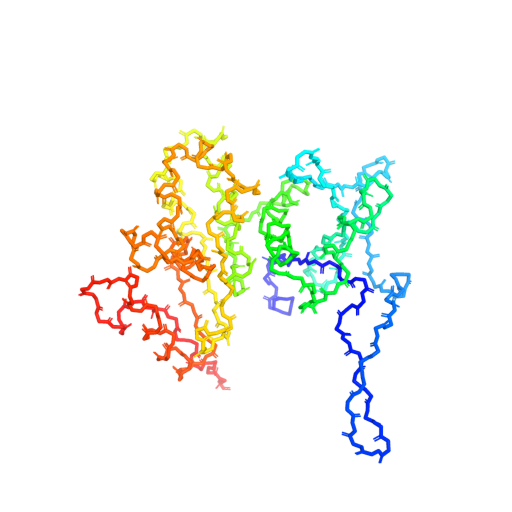 PHE A 1 96 ? -10.490 2.865 -14.128 1.00 92.31 96 PHE A N 1
ATOM 779 C CA . PHE A 1 96 ? -9.249 2.371 -14.730 1.00 92.31 96 PHE A CA 1
ATOM 780 C C . PHE A 1 96 ? -8.149 1.977 -13.725 1.00 92.31 96 PHE A C 1
ATOM 782 O O . PHE A 1 96 ? -7.282 1.163 -14.048 1.00 92.31 96 PHE A O 1
ATOM 789 N N . ILE A 1 97 ? -8.197 2.484 -12.486 1.00 95.44 97 ILE A N 1
ATOM 790 C CA . ILE A 1 97 ? -7.218 2.157 -11.433 1.00 95.44 97 ILE A CA 1
ATOM 791 C C . ILE A 1 97 ? -7.130 0.644 -11.216 1.00 95.44 97 ILE A C 1
ATOM 793 O O . ILE A 1 97 ? -6.037 0.111 -11.033 1.00 95.44 97 ILE A O 1
ATOM 797 N N . THR A 1 98 ? -8.258 -0.060 -11.290 1.00 94.19 98 THR A N 1
ATOM 798 C CA . THR A 1 98 ? -8.347 -1.508 -11.062 1.00 94.19 98 THR A CA 1
ATOM 799 C C . THR A 1 98 ? -8.553 -2.297 -12.359 1.00 94.19 98 THR A C 1
ATOM 801 O O . THR A 1 98 ? -8.981 -3.442 -12.339 1.00 94.19 98 THR A O 1
ATOM 804 N N . HIS A 1 99 ? -8.202 -1.738 -13.522 1.00 89.94 99 HIS A N 1
ATOM 805 C CA . HIS A 1 99 ? -8.329 -2.467 -14.787 1.00 89.94 99 HIS A CA 1
ATOM 806 C C . HIS A 1 99 ? -7.186 -3.465 -15.014 1.00 89.94 99 HIS A C 1
ATOM 808 O O . HIS A 1 99 ? -7.435 -4.663 -15.134 1.00 89.94 99 HIS A O 1
ATOM 814 N N . HIS A 1 100 ? -5.941 -2.985 -15.056 1.00 84.69 100 HIS A N 1
ATOM 815 C CA . HIS A 1 100 ? -4.790 -3.787 -15.483 1.00 84.69 100 HIS A CA 1
ATOM 816 C C . HIS A 1 100 ? -3.761 -3.971 -14.368 1.00 84.69 100 HIS A C 1
ATOM 818 O O . HIS A 1 100 ? -3.351 -3.006 -13.710 1.00 84.69 100 HIS A O 1
ATOM 824 N N . LEU A 1 101 ? -3.287 -5.208 -14.217 1.00 81.31 101 LEU A N 1
ATOM 825 C CA . LEU A 1 101 ? -2.123 -5.529 -13.401 1.00 81.31 101 LEU A CA 1
ATOM 826 C C . LEU A 1 101 ? -0.854 -5.092 -14.155 1.00 81.31 101 LEU A C 1
ATOM 828 O O . LEU A 1 101 ? -0.613 -5.544 -15.270 1.00 81.31 101 LEU A O 1
ATOM 832 N N . TYR A 1 102 ? -0.051 -4.213 -13.548 1.00 69.06 102 TYR A N 1
ATOM 833 C CA . TYR A 1 102 ? 1.153 -3.609 -14.154 1.00 69.06 102 TYR A CA 1
ATOM 834 C C . TYR A 1 102 ? 0.909 -2.792 -15.440 1.00 69.06 102 TYR A C 1
ATOM 836 O O . TYR A 1 102 ? 1.828 -2.594 -16.229 1.00 69.06 102 TYR A O 1
ATOM 844 N N . GLY A 1 103 ? -0.314 -2.289 -15.638 1.00 69.56 103 GLY A N 1
ATOM 845 C CA . GLY A 1 103 ? -0.658 -1.393 -16.744 1.00 69.56 103 GLY A CA 1
ATOM 846 C C . GLY A 1 103 ? -0.832 0.072 -16.325 1.00 69.56 103 GLY A C 1
ATOM 847 O O . GLY A 1 103 ? -0.933 0.408 -15.141 1.00 69.56 103 GLY A O 1
ATOM 848 N N . GLY A 1 104 ? -0.941 0.946 -17.325 1.00 80.62 104 GLY A N 1
ATOM 849 C CA . GLY A 1 104 ? -1.117 2.388 -17.143 1.00 80.62 104 GLY A CA 1
ATOM 850 C C . GLY A 1 104 ? 0.199 3.155 -16.997 1.00 80.62 104 GLY A C 1
ATOM 851 O O . GLY A 1 104 ? 1.287 2.618 -17.192 1.00 80.62 104 GLY A O 1
ATOM 852 N N . ASP A 1 105 ? 0.087 4.445 -16.691 1.00 90.38 105 ASP A N 1
ATOM 853 C CA . ASP A 1 105 ? 1.228 5.332 -16.475 1.00 90.38 105 ASP A CA 1
ATOM 854 C C . ASP A 1 105 ? 1.647 5.385 -14.993 1.00 90.38 105 ASP A C 1
ATOM 856 O O . ASP A 1 105 ? 1.051 4.757 -14.111 1.00 90.38 105 ASP A O 1
ATOM 860 N N . LYS A 1 106 ? 2.694 6.164 -14.694 1.00 92.25 106 LYS A N 1
ATOM 861 C CA . LYS A 1 106 ? 3.179 6.353 -13.317 1.00 92.25 106 LYS A CA 1
ATOM 862 C C . LYS A 1 106 ? 2.125 6.935 -12.380 1.00 92.25 106 LYS A C 1
ATOM 864 O O . LYS A 1 106 ? 2.148 6.651 -11.185 1.00 92.25 106 LYS A O 1
ATOM 869 N N . GLU A 1 107 ? 1.220 7.758 -12.898 1.00 95.31 107 GLU A N 1
ATOM 870 C CA . GLU A 1 107 ? 0.144 8.329 -12.099 1.00 95.31 107 GLU A CA 1
ATOM 871 C C . GLU A 1 107 ? -0.882 7.254 -11.722 1.00 95.31 107 GLU A C 1
ATOM 873 O O . GLU A 1 107 ? -1.277 7.168 -10.559 1.00 95.31 107 GLU A O 1
ATOM 878 N N . ASN A 1 108 ? -1.279 6.396 -12.665 1.00 94.88 108 ASN A N 1
ATOM 879 C CA . ASN A 1 108 ? -2.129 5.244 -12.382 1.00 94.88 108 ASN A CA 1
ATOM 880 C C . ASN A 1 108 ? -1.464 4.288 -11.392 1.00 94.88 108 ASN A C 1
ATOM 882 O O . ASN A 1 108 ? -2.116 3.814 -10.462 1.00 94.88 108 ASN A O 1
ATOM 886 N N . ARG A 1 109 ? -0.152 4.073 -11.535 1.00 94.94 109 ARG A N 1
ATOM 887 C CA . ARG A 1 109 ? 0.618 3.268 -10.589 1.00 94.94 109 ARG A CA 1
ATOM 888 C C . ARG A 1 109 ? 0.569 3.842 -9.173 1.00 94.94 109 ARG A C 1
ATOM 890 O O . ARG A 1 109 ? 0.244 3.110 -8.244 1.00 94.94 109 ARG A O 1
ATOM 897 N N . LEU A 1 110 ? 0.777 5.151 -9.009 1.00 96.69 110 LEU A N 1
ATOM 898 C CA . LEU A 1 110 ? 0.625 5.806 -7.707 1.00 96.69 110 LEU A CA 1
ATOM 899 C C . LEU A 1 110 ? -0.801 5.643 -7.154 1.00 96.69 110 LEU A C 1
ATOM 901 O O . LEU A 1 110 ? -0.967 5.326 -5.979 1.00 96.69 110 LEU A O 1
ATOM 905 N N . LYS A 1 111 ? -1.840 5.819 -7.983 1.00 97.25 111 LYS A N 1
ATOM 906 C CA . LYS A 1 111 ? -3.241 5.623 -7.560 1.00 97.25 111 LYS A CA 1
ATOM 907 C C . LYS A 1 111 ? -3.496 4.198 -7.066 1.00 97.25 111 LYS A C 1
ATOM 909 O O . LYS A 1 111 ? -4.176 4.037 -6.056 1.00 97.25 111 LYS A O 1
ATOM 914 N N . GLN A 1 112 ? -2.948 3.188 -7.746 1.00 97.19 112 GLN A N 1
ATOM 915 C CA . GLN A 1 112 ? -3.034 1.785 -7.329 1.00 97.19 112 GLN A CA 1
ATOM 916 C C . GLN A 1 112 ? -2.360 1.555 -5.976 1.00 97.19 112 GLN A C 1
ATOM 918 O O . GLN A 1 112 ? -2.948 0.914 -5.110 1.00 97.19 112 GLN A O 1
ATOM 923 N N . GLU A 1 113 ? -1.163 2.099 -5.763 1.00 97.38 113 GLU A N 1
ATOM 924 C CA . GLU A 1 113 ? -0.442 1.938 -4.495 1.00 97.38 113 GLU A CA 1
ATOM 925 C C . GLU A 1 113 ? -1.110 2.687 -3.335 1.00 97.38 113 GLU A C 1
ATOM 927 O O . GLU A 1 113 ? -1.202 2.159 -2.226 1.00 97.38 113 GLU A O 1
ATOM 932 N N . LEU A 1 114 ? -1.651 3.884 -3.586 1.00 98.00 114 LEU A N 1
ATOM 933 C CA . LEU A 1 114 ? -2.476 4.602 -2.612 1.00 98.00 114 LEU A CA 1
ATOM 934 C C . LEU A 1 114 ? -3.730 3.793 -2.270 1.00 98.00 114 LEU A C 1
ATOM 936 O O . LEU A 1 114 ? -4.063 3.651 -1.093 1.00 98.00 114 LEU A O 1
ATOM 940 N N . LEU A 1 115 ? -4.400 3.223 -3.276 1.00 98.19 115 LEU A N 1
ATOM 941 C CA . LEU A 1 115 ? -5.559 2.362 -3.072 1.00 98.19 115 LEU A CA 1
ATOM 942 C C . LEU A 1 115 ? -5.219 1.118 -2.257 1.00 98.19 115 LEU A C 1
ATOM 944 O O . LEU A 1 115 ? -5.910 0.822 -1.285 1.00 98.19 115 LEU A O 1
ATOM 948 N N . LEU A 1 116 ? -4.137 0.429 -2.603 1.00 97.88 116 LEU A N 1
ATOM 949 C CA . LEU A 1 116 ? -3.707 -0.776 -1.910 1.00 97.88 116 LEU A CA 1
ATOM 950 C C . LEU A 1 116 ? -3.281 -0.482 -0.467 1.00 97.88 116 LEU A C 1
ATOM 952 O O . LEU A 1 116 ? -3.747 -1.147 0.454 1.00 97.88 116 LEU A O 1
ATOM 956 N N . GLY A 1 117 ? -2.422 0.515 -0.249 1.00 97.56 117 GLY A N 1
ATOM 957 C CA . GLY A 1 117 ? -1.880 0.797 1.077 1.00 97.56 117 GLY A CA 1
ATOM 958 C C . GLY A 1 117 ? -2.867 1.511 2.001 1.00 97.56 117 GLY A C 1
ATOM 959 O O . GLY A 1 117 ? -3.192 1.001 3.073 1.00 97.56 117 GLY A O 1
ATOM 960 N N . ILE A 1 118 ? -3.393 2.671 1.590 1.00 98.00 118 ILE A N 1
ATOM 961 C CA . ILE A 1 118 ? -4.352 3.435 2.408 1.00 98.00 118 ILE A CA 1
ATOM 962 C C . ILE A 1 118 ? -5.691 2.704 2.462 1.00 98.00 118 ILE A C 1
ATOM 964 O O . ILE A 1 118 ? -6.252 2.505 3.542 1.00 98.00 118 ILE A O 1
ATOM 968 N N . GLY A 1 119 ? -6.207 2.288 1.302 1.00 97.81 119 GLY A N 1
ATOM 969 C CA . GLY A 1 119 ? -7.466 1.550 1.231 1.00 97.81 119 GLY A CA 1
ATOM 970 C C . GLY A 1 119 ? -7.385 0.229 1.989 1.00 97.81 119 GLY A C 1
ATOM 971 O O . GLY A 1 119 ? -8.314 -0.088 2.727 1.00 97.81 119 GLY A O 1
ATOM 972 N N . GLY A 1 120 ? -6.253 -0.479 1.921 1.00 97.31 120 GLY A N 1
ATOM 973 C CA . GLY A 1 120 ? -6.053 -1.730 2.647 1.00 97.31 120 GLY A CA 1
ATOM 974 C C . GLY A 1 120 ? -6.164 -1.595 4.167 1.00 97.31 120 GLY A C 1
ATOM 975 O O . GLY A 1 120 ? -6.821 -2.404 4.816 1.00 97.31 120 GLY A O 1
ATOM 976 N N . ILE A 1 121 ? -5.622 -0.530 4.758 1.00 98.00 121 ILE A N 1
ATOM 977 C CA . ILE A 1 121 ? -5.810 -0.285 6.198 1.00 98.00 121 ILE A CA 1
ATOM 978 C C . ILE A 1 121 ? -7.256 0.116 6.514 1.00 98.00 121 ILE A C 1
ATOM 980 O O . ILE A 1 121 ? -7.815 -0.307 7.529 1.00 98.00 121 ILE A O 1
ATOM 984 N N . ARG A 1 122 ? -7.904 0.889 5.637 1.00 97.88 122 ARG A N 1
ATOM 985 C CA . ARG A 1 122 ? -9.302 1.302 5.832 1.00 97.88 122 ARG A CA 1
ATOM 986 C C . ARG A 1 122 ? -10.281 0.134 5.769 1.00 97.88 122 ARG A C 1
ATOM 988 O O . ARG A 1 122 ? -11.243 0.147 6.537 1.00 97.88 122 ARG A O 1
ATOM 995 N N . ILE A 1 123 ? -10.045 -0.884 4.933 1.00 97.38 123 ILE A N 1
ATOM 996 C CA . ILE A 1 123 ? -10.959 -2.036 4.887 1.00 97.38 123 ILE A CA 1
ATOM 997 C C . ILE A 1 123 ? -10.966 -2.807 6.200 1.00 97.38 123 ILE A C 1
ATOM 999 O O . ILE A 1 123 ? -12.035 -3.218 6.639 1.00 97.38 123 ILE A O 1
ATOM 1003 N N . LEU A 1 124 ? -9.812 -2.945 6.864 1.00 96.81 124 LEU A N 1
ATOM 1004 C CA . LEU A 1 124 ? -9.727 -3.645 8.146 1.00 96.81 124 LEU A CA 1
ATOM 1005 C C . LEU A 1 124 ? -10.672 -2.998 9.159 1.00 96.81 124 LEU A C 1
ATOM 1007 O O . LEU A 1 124 ? -11.431 -3.686 9.832 1.00 96.81 124 LEU A O 1
ATOM 1011 N N . ARG A 1 125 ? -10.726 -1.664 9.171 1.00 95.06 125 ARG A N 1
ATOM 1012 C CA . ARG A 1 125 ? -11.624 -0.900 10.042 1.00 95.06 125 ARG A CA 1
ATOM 1013 C C . ARG A 1 125 ? -13.094 -1.064 9.682 1.00 95.06 125 ARG A C 1
ATOM 1015 O O . ARG A 1 125 ? -13.906 -1.310 10.565 1.00 95.06 125 ARG A O 1
ATOM 1022 N N . VAL A 1 126 ? -13.433 -0.963 8.396 1.00 95.94 126 VAL A N 1
ATOM 1023 C CA . VAL A 1 126 ? -14.813 -1.148 7.903 1.00 95.94 126 VAL A CA 1
ATOM 1024 C C . VAL A 1 126 ? -15.335 -2.563 8.193 1.00 95.94 126 VAL A C 1
ATOM 1026 O O . VAL A 1 126 ? -16.534 -2.774 8.392 1.00 95.94 126 VAL A O 1
ATOM 1029 N N . LEU A 1 127 ? -14.437 -3.545 8.229 1.00 95.62 127 LEU A N 1
ATOM 1030 C CA . LEU A 1 127 ? -14.756 -4.940 8.515 1.00 95.62 127 LEU A CA 1
ATOM 1031 C C . LEU A 1 127 ? -14.634 -5.305 10.002 1.00 95.62 127 LEU A C 1
ATOM 1033 O O . LEU A 1 127 ? -15.006 -6.417 10.365 1.00 95.62 127 LEU A O 1
ATOM 1037 N N . GLY A 1 128 ? -14.152 -4.398 10.859 1.00 95.31 128 GLY A N 1
ATOM 1038 C CA . GLY A 1 128 ? -13.926 -4.672 12.282 1.00 95.31 128 GLY A CA 1
ATOM 1039 C C . GLY A 1 128 ? -12.802 -5.681 12.548 1.00 95.31 128 GLY A C 1
ATOM 1040 O O . GLY A 1 128 ? -12.819 -6.370 13.565 1.00 95.31 128 GLY A O 1
ATOM 1041 N N . ILE A 1 129 ? -11.844 -5.802 11.628 1.00 95.12 129 ILE A N 1
ATOM 1042 C CA . ILE A 1 129 ? -10.701 -6.709 11.737 1.00 95.12 129 ILE A CA 1
ATOM 1043 C C . ILE A 1 129 ? -9.569 -5.986 12.465 1.00 95.12 129 ILE A C 1
ATOM 1045 O O . ILE A 1 129 ? -9.020 -5.005 11.964 1.00 95.12 129 ILE A O 1
ATOM 1049 N N . ASN A 1 130 ? -9.188 -6.517 13.624 1.00 92.81 130 ASN A N 1
ATOM 1050 C CA . ASN A 1 130 ? -8.011 -6.076 14.363 1.00 92.81 130 ASN A CA 1
ATOM 1051 C C . ASN A 1 130 ? -6.820 -6.955 13.975 1.00 92.81 130 ASN A C 1
ATOM 1053 O O . ASN A 1 130 ? -6.919 -8.181 14.015 1.00 92.81 130 ASN A O 1
ATOM 1057 N N . ALA A 1 131 ? -5.712 -6.328 13.586 1.00 94.06 131 ALA A N 1
ATOM 1058 C CA . ALA A 1 131 ? -4.485 -7.016 13.208 1.00 94.06 131 ALA A CA 1
ATOM 1059 C C . ALA A 1 131 ? -3.334 -6.582 14.119 1.00 94.06 131 ALA A C 1
ATOM 1061 O O . ALA A 1 131 ? -3.111 -5.385 14.306 1.00 94.06 131 ALA A O 1
ATOM 1062 N N . ASP A 1 132 ? -2.590 -7.560 14.636 1.00 94.00 132 ASP A N 1
ATOM 1063 C CA . ASP A 1 132 ? -1.410 -7.320 15.475 1.00 94.00 132 ASP A CA 1
ATOM 1064 C C . ASP A 1 132 ? -0.148 -7.064 14.639 1.00 94.00 132 ASP A C 1
ATOM 1066 O O . ASP A 1 132 ? 0.735 -6.306 15.039 1.00 94.00 132 ASP A O 1
ATOM 1070 N N . LEU A 1 133 ? -0.066 -7.694 13.462 1.00 95.69 133 LEU A N 1
ATOM 1071 C CA . LEU A 1 133 ? 1.073 -7.627 12.549 1.00 95.69 133 LEU A CA 1
ATOM 1072 C C . LEU A 1 133 ? 0.620 -7.290 11.131 1.00 95.69 133 LEU A C 1
ATOM 1074 O O . LEU A 1 133 ? -0.386 -7.799 10.638 1.00 95.69 133 LEU A O 1
ATOM 1078 N N . PHE A 1 134 ? 1.423 -6.471 10.460 1.00 97.25 134 PHE A N 1
ATOM 1079 C CA . PHE A 1 134 ? 1.196 -6.012 9.098 1.00 97.25 134 PHE A CA 1
ATOM 1080 C C . PHE A 1 134 ? 2.364 -6.453 8.225 1.00 97.25 134 PHE A C 1
ATOM 1082 O O . PHE A 1 134 ? 3.523 -6.296 8.602 1.00 97.25 134 PHE A O 1
ATOM 1089 N N . HIS A 1 135 ? 2.073 -7.008 7.050 1.00 96.75 135 HIS A N 1
ATOM 1090 C CA . HIS A 1 135 ? 3.101 -7.463 6.119 1.00 96.75 135 HIS A CA 1
ATOM 1091 C C . HIS A 1 135 ? 2.987 -6.703 4.799 1.00 96.75 135 HIS A C 1
ATOM 1093 O O . HIS A 1 135 ? 2.016 -6.866 4.065 1.00 96.75 135 HIS A O 1
ATOM 1099 N N . SER A 1 136 ? 3.997 -5.886 4.507 1.00 95.38 136 SER A N 1
ATOM 1100 C CA . SER A 1 136 ? 4.202 -5.265 3.200 1.00 95.38 136 SER A CA 1
ATOM 1101 C C . SER A 1 136 ? 4.914 -6.269 2.293 1.00 95.38 136 SER A C 1
ATOM 1103 O O . SER A 1 136 ? 6.095 -6.574 2.499 1.00 95.38 136 SER A O 1
ATOM 1105 N N . ASN A 1 137 ? 4.195 -6.812 1.312 1.00 92.62 137 ASN A N 1
ATOM 1106 C CA . ASN A 1 137 ? 4.791 -7.627 0.258 1.00 92.62 137 ASN A CA 1
ATOM 1107 C C . ASN A 1 137 ? 5.170 -6.710 -0.911 1.00 92.62 137 ASN A C 1
ATOM 1109 O O . ASN A 1 137 ? 4.291 -6.199 -1.605 1.00 92.62 137 ASN A O 1
ATOM 1113 N N . GLU A 1 138 ? 6.471 -6.489 -1.082 1.00 92.12 138 GLU A N 1
ATOM 1114 C CA . GLU A 1 138 ? 7.069 -5.479 -1.956 1.00 92.12 138 GLU A CA 1
ATOM 1115 C C . GLU A 1 138 ? 6.692 -4.026 -1.575 1.00 92.12 138 GLU A C 1
ATOM 1117 O O . GLU A 1 138 ? 5.849 -3.770 -0.704 1.00 92.12 138 GLU A O 1
ATOM 1122 N N . GLY A 1 139 ? 7.388 -3.050 -2.168 1.00 91.56 139 GLY A N 1
ATOM 1123 C CA . GLY A 1 139 ? 7.203 -1.622 -1.884 1.00 91.56 139 GLY A CA 1
ATOM 1124 C C . GLY A 1 139 ? 5.810 -1.071 -2.220 1.00 91.56 139 GLY A C 1
ATOM 1125 O O . GLY A 1 139 ? 5.399 -0.075 -1.634 1.00 91.56 139 GLY A O 1
ATOM 1126 N N . HIS A 1 140 ? 5.037 -1.730 -3.087 1.00 93.44 140 HIS A N 1
ATOM 1127 C CA . HIS A 1 140 ? 3.740 -1.223 -3.571 1.00 93.44 140 HIS A CA 1
ATOM 1128 C C . HIS A 1 140 ? 2.674 -1.059 -2.481 1.00 93.44 140 HIS A C 1
ATOM 1130 O O . HIS A 1 140 ? 1.689 -0.345 -2.656 1.00 93.44 140 HIS A O 1
ATOM 1136 N N . SER A 1 141 ? 2.856 -1.742 -1.350 1.00 94.62 141 SER A N 1
ATOM 1137 C CA . SER A 1 141 ? 1.967 -1.650 -0.194 1.00 94.62 141 SER A CA 1
ATOM 1138 C C . SER A 1 141 ? 2.506 -0.723 0.900 1.00 94.62 141 SER A C 1
ATOM 1140 O O . SER A 1 141 ? 1.847 -0.558 1.919 1.00 94.62 141 SER A O 1
ATOM 1142 N N . ALA A 1 142 ? 3.639 -0.036 0.705 1.00 96.75 142 ALA A N 1
ATOM 1143 C CA . ALA A 1 142 ? 4.304 0.729 1.767 1.00 96.75 142 ALA A CA 1
ATOM 1144 C C . ALA A 1 142 ? 3.444 1.850 2.380 1.00 96.75 142 ALA A C 1
ATOM 1146 O O . ALA A 1 142 ? 3.627 2.213 3.545 1.00 96.75 142 ALA A O 1
ATOM 1147 N N . PHE A 1 143 ? 2.453 2.361 1.638 1.00 98.06 143 PHE A N 1
ATOM 1148 C CA . PHE A 1 143 ? 1.475 3.321 2.156 1.00 98.06 143 PHE A CA 1
ATOM 1149 C C . PHE A 1 143 ? 0.641 2.785 3.337 1.00 98.06 143 PHE A C 1
ATOM 1151 O O . PHE A 1 143 ? 0.068 3.600 4.064 1.00 98.06 143 PHE A O 1
ATOM 1158 N N . ILE A 1 144 ? 0.619 1.465 3.602 1.00 97.62 144 ILE A N 1
ATOM 1159 C CA . ILE A 1 144 ? 0.015 0.914 4.828 1.00 97.62 144 ILE A CA 1
ATOM 1160 C C . ILE A 1 144 ? 0.595 1.582 6.078 1.00 97.62 144 ILE A C 1
ATOM 1162 O O . ILE A 1 144 ? -0.148 1.915 6.997 1.00 97.62 144 ILE A O 1
ATOM 1166 N N . GLY A 1 145 ? 1.909 1.828 6.113 1.00 97.56 145 GLY A N 1
ATOM 1167 C CA . GLY A 1 145 ? 2.555 2.405 7.286 1.00 97.56 145 GLY A CA 1
ATOM 1168 C C . GLY A 1 145 ? 2.109 3.849 7.520 1.00 97.56 145 GLY A C 1
ATOM 1169 O O . GLY A 1 145 ? 1.803 4.220 8.649 1.00 97.56 145 GLY A O 1
ATOM 1170 N N . LEU A 1 146 ? 1.963 4.637 6.450 1.00 97.88 146 LEU A N 1
ATOM 1171 C CA . LEU A 1 146 ? 1.518 6.032 6.530 1.00 97.88 146 LEU A CA 1
ATOM 1172 C C . LEU A 1 146 ? 0.064 6.161 7.005 1.00 97.88 146 LEU A C 1
ATOM 1174 O O . LEU A 1 146 ? -0.236 7.025 7.830 1.00 97.88 146 LEU A O 1
ATOM 1178 N N . GLU A 1 147 ? -0.843 5.294 6.543 1.00 98.12 147 GLU A N 1
ATOM 1179 C CA . GLU A 1 147 ? -2.230 5.312 7.030 1.00 98.12 147 GLU A CA 1
ATOM 1180 C C . GLU A 1 147 ? -2.327 4.864 8.494 1.00 98.12 147 GLU A C 1
ATOM 1182 O O . GLU A 1 147 ? -3.098 5.438 9.266 1.00 98.12 147 GLU A O 1
ATOM 1187 N N . ARG A 1 148 ? -1.504 3.894 8.911 1.00 98.12 148 ARG A N 1
ATOM 1188 C CA . ARG A 1 148 ? -1.422 3.474 10.318 1.00 98.12 148 ARG A CA 1
ATOM 1189 C C . ARG A 1 148 ? -0.898 4.588 11.222 1.00 98.12 148 ARG A C 1
ATOM 1191 O O . ARG A 1 148 ? -1.502 4.830 12.264 1.00 98.12 148 ARG A O 1
ATOM 1198 N N . LEU A 1 149 ? 0.156 5.300 10.809 1.00 98.38 149 LEU A N 1
ATOM 1199 C CA . LEU A 1 149 ? 0.650 6.482 11.528 1.00 98.38 149 LEU A CA 1
ATOM 1200 C C . LEU A 1 149 ? -0.464 7.512 11.713 1.00 98.38 149 LEU A C 1
ATOM 1202 O O . LEU A 1 149 ? -0.713 7.964 12.828 1.00 98.38 149 LEU A O 1
ATOM 1206 N N . ARG A 1 150 ? -1.181 7.835 10.627 1.00 97.69 150 ARG A N 1
ATOM 1207 C CA . ARG A 1 150 ? -2.305 8.777 10.658 1.00 97.69 150 ARG A CA 1
ATOM 1208 C C . ARG A 1 150 ? -3.344 8.353 11.689 1.00 97.69 150 ARG A C 1
ATOM 1210 O O . ARG A 1 150 ? -3.778 9.199 12.460 1.00 97.69 150 ARG A O 1
ATOM 1217 N N . ILE A 1 151 ? -3.742 7.078 11.714 1.00 97.06 151 ILE A N 1
ATOM 1218 C CA . ILE A 1 151 ? -4.736 6.559 12.668 1.00 97.06 151 ILE A CA 1
ATOM 1219 C C . ILE A 1 151 ? -4.245 6.719 14.108 1.00 97.06 151 ILE A C 1
ATOM 1221 O O . ILE A 1 151 ? -4.950 7.326 14.909 1.00 97.06 151 ILE A O 1
ATOM 1225 N N . LEU A 1 152 ? -3.033 6.252 14.416 1.00 97.94 152 LEU A N 1
ATOM 1226 C CA . LEU A 1 152 ? -2.460 6.323 15.764 1.00 97.94 152 LEU A CA 1
ATOM 1227 C C . LEU A 1 152 ? -2.342 7.768 16.273 1.00 97.94 152 LEU A C 1
ATOM 1229 O O . LEU A 1 152 ? -2.664 8.056 17.424 1.00 97.94 152 LEU A O 1
ATOM 1233 N N . ILE A 1 153 ? -1.940 8.698 15.408 1.00 98.06 153 ILE A N 1
ATOM 1234 C CA . ILE A 1 153 ? -1.833 10.117 15.762 1.00 98.06 153 ILE A CA 1
ATOM 1235 C C . ILE A 1 153 ? -3.222 10.736 15.959 1.00 98.06 153 ILE A C 1
ATOM 1237 O O . ILE A 1 153 ? -3.432 11.479 16.916 1.00 98.06 153 ILE A O 1
ATOM 1241 N N . SER A 1 154 ? -4.179 10.448 15.068 1.00 96.69 154 SER A N 1
ATOM 1242 C CA . SER A 1 154 ? -5.500 11.088 15.110 1.00 96.69 154 SER A CA 1
ATOM 1243 C C . SER A 1 154 ? -6.448 10.506 16.160 1.00 96.69 154 SER A C 1
ATOM 1245 O O . SER A 1 154 ? -7.301 11.230 16.659 1.00 96.69 154 SER A O 1
ATOM 1247 N N . GLU A 1 155 ? -6.331 9.216 16.479 1.00 95.81 155 GLU A N 1
ATOM 1248 C CA . GLU A 1 155 ? -7.313 8.492 17.305 1.00 95.81 155 GLU A CA 1
ATOM 1249 C C . GLU A 1 155 ? -6.745 8.042 18.648 1.00 95.81 155 GLU A C 1
ATOM 1251 O O . GLU A 1 155 ? -7.481 7.992 19.630 1.00 95.81 155 GLU A O 1
ATOM 1256 N N . ASN A 1 156 ? -5.440 7.768 18.721 1.00 96.12 156 ASN A N 1
ATOM 1257 C CA . ASN A 1 156 ? -4.759 7.414 19.969 1.00 96.12 156 ASN A CA 1
ATOM 1258 C C . ASN A 1 156 ? -3.949 8.582 20.550 1.00 96.12 156 ASN A C 1
ATOM 1260 O O . ASN A 1 156 ? -3.339 8.429 21.604 1.00 96.12 156 ASN A O 1
ATOM 1264 N N . ASN A 1 157 ? -3.961 9.742 19.880 1.00 95.75 157 ASN A N 1
ATOM 1265 C CA . ASN A 1 157 ? -3.261 10.962 20.283 1.00 95.75 157 ASN A CA 1
ATOM 1266 C C . ASN A 1 157 ? -1.757 10.754 20.548 1.00 95.75 157 ASN A C 1
ATOM 1268 O O . ASN A 1 157 ? -1.167 11.445 21.378 1.00 95.75 157 ASN A O 1
ATOM 1272 N N . LEU A 1 158 ? -1.140 9.804 19.841 1.00 98.00 158 LEU A N 1
ATOM 1273 C CA . LEU A 1 158 ? 0.303 9.600 19.904 1.00 98.00 158 LEU A CA 1
ATOM 1274 C C . LEU A 1 158 ? 1.034 10.744 19.193 1.00 98.00 158 LEU A C 1
ATOM 1276 O O . LEU A 1 158 ? 0.542 11.322 18.215 1.00 98.00 158 LEU A O 1
ATOM 1280 N N . SER A 1 159 ? 2.238 11.055 19.666 1.00 98.12 159 SER A N 1
ATOM 1281 C CA . SER A 1 159 ? 3.193 11.839 18.887 1.00 98.12 159 SER A CA 1
ATOM 1282 C C . SER A 1 159 ? 3.626 11.067 17.637 1.00 98.12 159 SER A C 1
ATOM 1284 O O . SER A 1 159 ? 3.483 9.844 17.549 1.00 98.12 159 SER A O 1
ATOM 1286 N N . PHE A 1 160 ? 4.189 11.781 16.661 1.00 97.94 160 PHE A N 1
ATOM 1287 C CA . PHE A 1 160 ? 4.717 11.155 15.452 1.00 97.94 160 PHE A CA 1
ATOM 1288 C C . PHE A 1 160 ? 5.748 10.062 15.771 1.00 97.94 160 PHE A C 1
ATOM 1290 O O . PHE A 1 160 ? 5.659 8.959 15.237 1.00 97.94 160 PHE A O 1
ATOM 1297 N N . THR A 1 161 ? 6.681 10.345 16.683 1.00 97.62 161 THR A N 1
ATOM 1298 C CA . THR A 1 161 ? 7.745 9.413 17.076 1.00 97.62 161 THR A CA 1
ATOM 1299 C C . THR A 1 161 ? 7.189 8.165 17.759 1.00 97.62 161 THR A C 1
ATOM 1301 O O . THR A 1 161 ? 7.581 7.058 17.409 1.00 97.62 161 THR A O 1
ATOM 1304 N N . GLU A 1 162 ? 6.230 8.308 18.678 1.00 98.19 162 GLU A N 1
ATOM 1305 C CA . GLU A 1 162 ? 5.585 7.154 19.326 1.00 98.19 162 GLU A CA 1
ATOM 1306 C C . GLU A 1 162 ? 4.818 6.296 18.314 1.00 98.19 162 GLU A C 1
ATOM 1308 O O . GLU A 1 162 ? 4.941 5.071 18.309 1.00 98.19 162 GLU A O 1
ATOM 1313 N N . ALA A 1 163 ? 4.054 6.931 17.418 1.00 98.38 163 ALA A N 1
ATOM 1314 C CA . ALA A 1 163 ? 3.335 6.226 16.364 1.00 98.38 163 ALA A CA 1
ATOM 1315 C C . ALA A 1 163 ? 4.298 5.495 15.413 1.00 98.38 163 ALA A C 1
ATOM 1317 O O . ALA A 1 163 ? 4.009 4.372 14.999 1.00 98.38 163 ALA A O 1
ATOM 1318 N N . LEU A 1 164 ? 5.444 6.103 15.092 1.00 97.94 164 LEU A N 1
ATOM 1319 C CA . LEU A 1 164 ? 6.483 5.504 14.258 1.00 97.94 164 LEU A CA 1
ATOM 1320 C C . LEU A 1 164 ? 7.066 4.241 14.884 1.00 97.94 164 LEU A C 1
ATOM 1322 O O . LEU A 1 164 ? 7.169 3.232 14.186 1.00 97.94 164 LEU A O 1
ATOM 1326 N N . GLU A 1 165 ? 7.365 4.254 16.181 1.00 97.94 165 GLU A N 1
ATOM 1327 C CA . GLU A 1 165 ? 7.846 3.061 16.885 1.00 97.94 165 GLU A CA 1
ATOM 1328 C C . GLU A 1 165 ? 6.802 1.938 16.874 1.00 97.94 165 GLU A C 1
ATOM 1330 O O . GLU A 1 165 ? 7.126 0.797 16.540 1.00 97.94 165 GLU A O 1
ATOM 1335 N N . VAL A 1 166 ? 5.528 2.259 17.136 1.00 97.94 166 VAL A N 1
ATOM 1336 C CA . VAL A 1 166 ? 4.432 1.276 17.074 1.00 97.94 166 VAL A CA 1
ATOM 1337 C C . VAL A 1 166 ? 4.303 0.689 15.668 1.00 97.94 166 VAL A C 1
ATOM 1339 O O . VAL A 1 166 ? 4.206 -0.532 15.516 1.00 97.94 166 VAL A O 1
ATOM 1342 N N . VAL A 1 167 ? 4.313 1.532 14.629 1.00 98.06 167 VAL A N 1
ATOM 1343 C CA . VAL A 1 167 ? 4.196 1.085 13.235 1.00 98.06 167 VAL A CA 1
ATOM 1344 C C . VAL A 1 167 ? 5.372 0.202 12.850 1.00 98.06 167 VAL A C 1
ATOM 1346 O O . VAL A 1 167 ? 5.133 -0.889 12.330 1.00 98.06 167 VAL A O 1
ATOM 1349 N N . ARG A 1 168 ? 6.607 0.616 13.156 1.00 96.62 168 ARG A N 1
ATOM 1350 C CA . ARG A 1 168 ? 7.811 -0.171 12.867 1.00 96.62 168 ARG A CA 1
ATOM 1351 C C . ARG A 1 168 ? 7.740 -1.529 13.549 1.00 96.62 168 ARG A C 1
ATOM 1353 O O . ARG A 1 168 ? 7.764 -2.537 12.848 1.00 96.62 168 ARG A O 1
ATOM 1360 N N . ALA A 1 169 ? 7.533 -1.561 14.868 1.00 96.81 169 ALA A N 1
ATOM 1361 C CA . ALA A 1 169 ? 7.525 -2.783 15.679 1.00 96.81 169 ALA A CA 1
ATOM 1362 C C . ALA A 1 169 ? 6.499 -3.840 15.229 1.00 96.81 169 ALA A C 1
ATOM 1364 O O . ALA A 1 169 ? 6.667 -5.024 15.508 1.00 96.81 169 ALA A O 1
ATOM 1365 N N . SER A 1 170 ? 5.449 -3.424 14.520 1.00 96.88 170 SER A N 1
ATOM 1366 C CA . SER A 1 170 ? 4.358 -4.286 14.050 1.00 96.88 170 SER A CA 1
ATOM 1367 C C . SER A 1 170 ? 4.307 -4.445 12.525 1.00 96.88 170 SER A C 1
ATOM 1369 O O . SER A 1 170 ? 3.324 -4.973 12.004 1.00 96.88 170 SER A O 1
ATOM 1371 N N . THR A 1 171 ? 5.337 -4.000 11.794 1.00 97.19 171 THR A N 1
ATOM 1372 C CA . THR A 1 171 ? 5.399 -4.120 10.328 1.00 97.19 171 THR A CA 1
ATOM 1373 C C . THR A 1 171 ? 6.586 -4.968 9.884 1.00 97.19 171 THR A C 1
ATOM 1375 O O . THR A 1 171 ? 7.736 -4.732 10.262 1.00 97.19 171 THR A O 1
ATOM 1378 N N . LEU A 1 172 ? 6.290 -5.943 9.028 1.00 95.81 172 LEU A N 1
ATOM 1379 C CA . LEU A 1 172 ? 7.249 -6.767 8.306 1.00 95.81 172 LEU A CA 1
ATOM 1380 C C . LEU A 1 172 ? 7.269 -6.333 6.840 1.00 95.81 172 LEU A C 1
ATOM 1382 O O . LEU A 1 172 ? 6.215 -6.178 6.224 1.00 95.81 172 LEU A O 1
ATOM 1386 N N . PHE A 1 173 ? 8.454 -6.216 6.254 1.00 94.69 173 PHE A N 1
ATOM 1387 C CA . PHE A 1 173 ? 8.633 -5.979 4.826 1.00 94.69 173 PHE A CA 1
ATOM 1388 C C . PHE A 1 173 ? 9.327 -7.180 4.184 1.00 94.69 173 PHE A C 1
ATOM 1390 O O . PHE A 1 173 ? 10.258 -7.766 4.740 1.00 94.69 173 PHE A O 1
ATOM 1397 N N . THR A 1 174 ? 8.861 -7.598 3.011 1.00 92.69 174 THR A N 1
ATOM 1398 C CA . THR A 1 174 ? 9.567 -8.567 2.165 1.00 92.69 174 THR A CA 1
ATOM 1399 C C . THR A 1 174 ? 9.707 -7.997 0.769 1.00 92.69 174 THR A C 1
ATOM 1401 O O . THR A 1 174 ? 8.705 -7.627 0.169 1.00 92.69 174 THR A O 1
ATOM 1404 N N . THR A 1 175 ? 10.933 -7.950 0.255 1.00 89.56 175 THR A N 1
ATOM 1405 C CA . THR A 1 175 ? 11.197 -7.613 -1.148 1.00 89.56 175 THR A CA 1
ATOM 1406 C C . THR A 1 175 ? 11.428 -8.886 -1.954 1.00 89.56 175 THR A C 1
ATOM 1408 O O . THR A 1 175 ? 12.043 -9.851 -1.479 1.00 89.56 175 THR A O 1
ATOM 1411 N N . HIS A 1 176 ? 10.929 -8.880 -3.186 1.00 87.00 176 HIS A N 1
ATOM 1412 C CA . HIS A 1 176 ? 11.115 -9.947 -4.168 1.00 87.00 176 HIS A CA 1
ATOM 1413 C C . HIS A 1 176 ? 12.029 -9.508 -5.319 1.00 87.00 176 HIS A C 1
ATOM 1415 O O . HIS A 1 176 ? 12.458 -10.345 -6.113 1.00 87.00 176 HIS A O 1
ATOM 1421 N N . THR A 1 177 ? 12.361 -8.219 -5.368 1.00 82.00 177 THR A N 1
ATOM 1422 C CA . THR A 1 177 ? 13.051 -7.584 -6.483 1.00 82.00 177 THR A CA 1
ATOM 1423 C C . THR A 1 177 ? 14.540 -7.401 -6.162 1.00 82.00 177 THR A C 1
ATOM 1425 O O . THR A 1 177 ? 14.880 -6.629 -5.265 1.00 82.00 177 THR A O 1
ATOM 1428 N N . PRO A 1 178 ? 15.455 -8.065 -6.897 1.00 76.75 178 PRO A N 1
ATOM 1429 C CA . PRO A 1 178 ? 16.894 -7.963 -6.652 1.00 76.75 178 PRO A CA 1
ATOM 1430 C C . PRO A 1 178 ? 17.553 -6.791 -7.400 1.00 76.75 178 PRO A C 1
ATOM 1432 O O . PRO A 1 178 ? 18.777 -6.722 -7.465 1.00 76.75 178 PRO A O 1
ATOM 1435 N N . VAL A 1 179 ? 16.777 -5.904 -8.032 1.00 77.19 179 VAL A N 1
ATOM 1436 C CA . VAL A 1 179 ? 17.301 -4.843 -8.903 1.00 77.19 179 VAL A CA 1
ATOM 1437 C C . VAL A 1 179 ? 16.625 -3.495 -8.636 1.00 77.19 179 VAL A C 1
ATOM 1439 O O . VAL A 1 179 ? 15.397 -3.431 -8.624 1.00 77.19 179 VAL A O 1
ATOM 1442 N N . PRO A 1 180 ? 17.388 -2.385 -8.531 1.00 72.38 180 PRO A N 1
ATOM 1443 C CA . PRO A 1 180 ? 16.834 -1.051 -8.277 1.00 72.38 180 PRO A CA 1
ATOM 1444 C C . PRO A 1 180 ? 15.719 -0.627 -9.243 1.00 72.38 180 PRO A C 1
ATOM 1446 O O . PRO A 1 180 ? 14.775 0.037 -8.832 1.00 72.38 180 PRO A O 1
ATOM 1449 N N . ALA A 1 181 ? 15.812 -1.028 -10.516 1.00 73.12 181 ALA A N 1
ATOM 1450 C CA . ALA A 1 181 ? 14.853 -0.659 -11.558 1.00 73.12 181 ALA A CA 1
ATOM 1451 C C . ALA A 1 181 ? 13.445 -1.252 -11.360 1.00 73.12 181 ALA A C 1
ATOM 1453 O O . ALA A 1 181 ? 12.500 -0.742 -11.952 1.00 73.12 181 ALA A O 1
ATOM 1454 N N . GLY A 1 182 ? 13.299 -2.308 -10.551 1.00 73.88 182 GLY A N 1
ATOM 1455 C CA . GLY A 1 182 ? 11.992 -2.901 -10.250 1.00 73.88 182 GLY A CA 1
ATOM 1456 C C . GLY A 1 182 ? 11.298 -2.290 -9.029 1.00 73.88 182 GLY A C 1
ATOM 1457 O O . GLY A 1 182 ? 10.195 -2.709 -8.693 1.00 73.88 182 GLY A O 1
ATOM 1458 N N . HIS A 1 183 ? 11.916 -1.308 -8.366 1.00 84.44 183 HIS A N 1
ATOM 1459 C CA . HIS A 1 183 ? 11.307 -0.602 -7.243 1.00 84.44 183 HIS A CA 1
ATOM 1460 C C . HIS A 1 183 ? 10.637 0.683 -7.720 1.00 84.44 183 HIS A C 1
ATOM 1462 O O . HIS A 1 183 ? 11.296 1.577 -8.258 1.00 84.44 183 HIS A O 1
ATOM 1468 N N . ASP A 1 184 ? 9.332 0.790 -7.475 1.00 92.31 184 ASP A N 1
ATOM 1469 C CA . ASP A 1 184 ? 8.566 1.976 -7.835 1.00 92.31 184 ASP A CA 1
ATOM 1470 C C . ASP A 1 184 ? 9.111 3.229 -7.131 1.00 92.31 184 ASP A C 1
ATOM 1472 O O . ASP A 1 184 ? 9.406 3.241 -5.927 1.00 92.31 184 ASP A O 1
ATOM 1476 N N . ALA A 1 185 ? 9.272 4.291 -7.923 1.00 94.75 185 ALA A N 1
ATOM 1477 C CA . ALA A 1 185 ? 9.757 5.582 -7.465 1.00 94.75 185 ALA A CA 1
ATOM 1478 C C . ALA A 1 185 ? 9.014 6.727 -8.161 1.00 94.75 185 ALA A C 1
ATOM 1480 O O . ALA A 1 185 ? 8.970 6.812 -9.398 1.00 94.75 185 ALA A O 1
ATOM 1481 N N . PHE A 1 186 ? 8.471 7.636 -7.354 1.00 96.56 186 PHE A N 1
ATOM 1482 C CA . PHE A 1 186 ? 7.612 8.722 -7.819 1.00 96.56 186 PHE A CA 1
ATOM 1483 C C . PHE A 1 186 ? 8.297 10.080 -7.715 1.00 96.56 186 PHE A C 1
ATOM 1485 O O . PHE A 1 186 ? 9.043 10.365 -6.778 1.00 96.56 186 PHE A O 1
ATOM 1492 N N . ASP A 1 187 ? 8.028 10.928 -8.702 1.00 96.44 187 ASP A N 1
ATOM 1493 C CA . ASP A 1 187 ? 8.468 12.316 -8.695 1.00 96.44 187 ASP A CA 1
ATOM 1494 C C . ASP A 1 187 ? 7.699 13.106 -7.624 1.00 96.44 187 ASP A C 1
ATOM 1496 O O . ASP A 1 187 ? 6.496 12.913 -7.431 1.00 96.44 187 ASP A O 1
ATOM 1500 N N . GLU A 1 188 ? 8.384 14.015 -6.930 1.00 96.56 188 GLU A N 1
ATOM 1501 C CA . GLU A 1 188 ? 7.817 14.753 -5.795 1.00 96.56 188 GLU A CA 1
ATOM 1502 C C . GLU A 1 188 ? 6.534 15.510 -6.163 1.00 96.56 188 GLU A C 1
ATOM 1504 O O . GLU A 1 188 ? 5.551 15.450 -5.429 1.00 96.56 188 GLU A O 1
ATOM 1509 N N . ASN A 1 189 ? 6.499 16.151 -7.334 1.00 96.62 189 ASN A N 1
ATOM 1510 C CA . ASN A 1 189 ? 5.324 16.880 -7.821 1.00 96.62 189 ASN A CA 1
ATOM 1511 C C . ASN A 1 189 ? 4.082 15.985 -7.950 1.00 96.62 189 ASN A C 1
ATOM 1513 O O . ASN A 1 189 ? 2.962 16.421 -7.665 1.00 96.62 189 ASN A O 1
ATOM 1517 N N . LEU A 1 190 ? 4.277 14.726 -8.352 1.00 97.44 190 LEU A N 1
ATOM 1518 C CA . LEU A 1 190 ? 3.191 13.762 -8.473 1.00 97.44 190 LEU A CA 1
ATOM 1519 C C . LEU A 1 190 ? 2.645 13.397 -7.087 1.00 97.44 190 LEU A C 1
ATOM 1521 O O . LEU A 1 190 ? 1.435 13.438 -6.872 1.00 97.44 190 LEU A O 1
ATOM 1525 N N . LEU A 1 191 ? 3.523 13.129 -6.116 1.00 97.38 191 LEU A N 1
ATOM 1526 C CA . LEU A 1 191 ? 3.100 12.889 -4.733 1.00 97.38 191 LEU A CA 1
ATOM 1527 C C . LEU A 1 191 ? 2.417 14.110 -4.130 1.00 97.38 191 LEU A C 1
ATOM 1529 O O . LEU A 1 191 ? 1.357 13.985 -3.525 1.00 97.38 191 LEU A O 1
ATOM 1533 N N . ARG A 1 192 ? 2.972 15.303 -4.336 1.00 96.62 192 ARG A N 1
ATOM 1534 C CA . ARG A 1 192 ? 2.402 16.554 -3.828 1.00 96.62 192 ARG A CA 1
ATOM 1535 C C . ARG A 1 192 ? 0.984 16.770 -4.339 1.00 96.62 192 ARG A C 1
ATOM 1537 O O . ARG A 1 192 ? 0.113 17.184 -3.585 1.00 96.62 192 ARG A O 1
ATOM 1544 N N . THR A 1 193 ? 0.726 16.399 -5.588 1.00 97.56 193 THR A N 1
ATOM 1545 C CA . THR A 1 193 ? -0.615 16.451 -6.173 1.00 97.56 193 THR A CA 1
ATOM 1546 C C . THR A 1 193 ? -1.602 15.561 -5.406 1.00 97.56 193 THR A C 1
ATOM 1548 O O . THR A 1 193 ? -2.691 16.013 -5.066 1.00 97.56 193 THR A O 1
ATOM 1551 N N . TYR A 1 194 ? -1.229 14.321 -5.082 1.00 97.56 194 TYR A N 1
ATOM 1552 C CA . TYR A 1 194 ? -2.154 13.332 -4.515 1.00 97.56 194 TYR A CA 1
ATOM 1553 C C . TYR A 1 194 ? -2.226 13.312 -2.982 1.00 97.56 194 TYR A C 1
ATOM 1555 O O . TYR A 1 194 ? -3.291 13.059 -2.418 1.00 97.56 194 TYR A O 1
ATOM 1563 N N . ILE A 1 195 ? -1.115 13.578 -2.297 1.00 95.94 195 ILE A N 1
ATOM 1564 C CA . ILE A 1 195 ? -0.969 13.350 -0.855 1.00 95.94 195 ILE A CA 1
ATOM 1565 C C . ILE A 1 195 ? -0.351 14.531 -0.090 1.00 95.94 195 ILE A C 1
ATOM 1567 O O . ILE A 1 195 ? 0.086 14.345 1.042 1.00 95.94 195 ILE A O 1
ATOM 1571 N N . ALA A 1 196 ? -0.377 15.761 -0.627 1.00 95.44 196 ALA A N 1
ATOM 1572 C CA . ALA A 1 196 ? 0.086 16.972 0.085 1.00 95.44 196 ALA A CA 1
ATOM 1573 C C . ALA A 1 196 ? -0.507 17.160 1.492 1.00 95.44 196 ALA A C 1
ATOM 1575 O O . ALA A 1 196 ? 0.100 17.796 2.344 1.00 95.44 196 ALA A O 1
ATOM 1576 N N . HIS A 1 197 ? -1.686 16.596 1.741 1.00 93.81 197 HIS A N 1
ATOM 1577 C CA . HIS A 1 197 ? -2.391 16.691 3.013 1.00 93.81 197 HIS A CA 1
ATOM 1578 C C . HIS A 1 197 ? -1.938 15.654 4.062 1.00 93.81 197 HIS A C 1
ATOM 1580 O O . HIS A 1 197 ? -2.386 15.708 5.206 1.00 93.81 197 HIS A O 1
ATOM 1586 N N . TYR A 1 198 ? -1.122 14.658 3.693 1.00 95.19 198 TYR A N 1
ATOM 1587 C CA . TYR A 1 198 ? -0.670 13.625 4.634 1.00 95.19 198 TYR A CA 1
ATOM 1588 C C . TYR A 1 198 ? 0.310 14.160 5.685 1.00 95.19 198 TYR A C 1
ATOM 1590 O O . TYR A 1 198 ? 0.075 13.884 6.859 1.00 95.19 198 TYR A O 1
ATOM 1598 N N . PRO A 1 199 ? 1.352 14.940 5.338 1.00 96.75 199 PRO A N 1
ATOM 1599 C CA . PRO A 1 199 ? 2.337 15.396 6.326 1.00 96.75 199 PRO A CA 1
ATOM 1600 C C . PRO A 1 199 ? 1.726 16.208 7.468 1.00 96.75 199 PRO A C 1
ATOM 1602 O O . PRO A 1 199 ? 2.033 15.958 8.629 1.00 96.75 199 PRO A O 1
ATOM 1605 N N . GLU A 1 200 ? 0.756 17.073 7.161 1.00 96.38 200 GLU A N 1
ATOM 1606 C CA . GLU A 1 200 ? -0.004 17.819 8.170 1.00 96.38 200 GLU A CA 1
ATOM 1607 C C . GLU A 1 200 ? -0.733 16.882 9.148 1.00 96.38 200 GLU A C 1
ATOM 1609 O O . GLU A 1 200 ? -0.645 17.051 10.364 1.00 96.38 200 GLU A O 1
ATOM 1614 N N . ARG A 1 201 ? -1.387 15.826 8.641 1.00 95.88 201 ARG A N 1
ATOM 1615 C CA . ARG A 1 201 ? -2.050 14.805 9.479 1.00 95.88 201 ARG A CA 1
ATOM 1616 C C . ARG A 1 201 ? -1.066 13.993 10.318 1.00 95.88 201 ARG A C 1
ATOM 1618 O O . ARG A 1 201 ? -1.449 13.463 11.357 1.00 95.88 201 ARG A O 1
ATOM 1625 N N . LEU A 1 202 ? 0.174 13.881 9.852 1.00 97.44 202 LEU A N 1
ATOM 1626 C CA . LEU A 1 202 ? 1.271 13.224 10.552 1.00 97.44 202 LEU A CA 1
ATOM 1627 C C . LEU A 1 202 ? 2.032 14.177 11.486 1.00 97.44 202 LEU A C 1
ATOM 1629 O O . LEU A 1 202 ? 2.906 13.720 12.214 1.00 97.44 202 LEU A O 1
ATOM 1633 N N . LYS A 1 203 ? 1.677 15.471 11.509 1.00 96.88 203 LYS A N 1
ATOM 1634 C CA . LYS A 1 203 ? 2.349 16.525 12.286 1.00 96.88 203 LYS A CA 1
ATOM 1635 C C . LYS A 1 203 ? 3.849 16.637 11.964 1.00 96.88 203 LYS A C 1
ATOM 1637 O O . LYS A 1 203 ? 4.650 16.887 12.860 1.00 96.88 203 LYS A O 1
ATOM 1642 N N . ILE A 1 204 ? 4.204 16.462 10.691 1.00 97.50 204 ILE A N 1
ATOM 1643 C CA . ILE A 1 204 ? 5.567 16.616 10.162 1.00 97.50 204 ILE A CA 1
ATOM 1644 C C . ILE A 1 204 ? 5.568 17.540 8.940 1.00 97.50 204 ILE A C 1
ATOM 1646 O O . ILE A 1 204 ? 4.539 17.765 8.296 1.00 97.50 204 ILE A O 1
ATOM 1650 N N . SER A 1 205 ? 6.737 18.068 8.601 1.00 97.25 205 SER A N 1
ATOM 1651 C CA . SER A 1 205 ? 6.960 18.837 7.380 1.00 97.25 205 SER A CA 1
ATOM 1652 C C . SER A 1 205 ? 6.907 17.960 6.121 1.00 97.25 205 SER A C 1
ATOM 1654 O O . SER A 1 205 ? 7.029 16.733 6.158 1.00 97.25 205 SER A O 1
ATOM 1656 N N . TRP A 1 206 ? 6.737 18.609 4.966 1.00 96.50 206 TRP A N 1
ATOM 1657 C CA . TRP A 1 206 ? 6.801 17.937 3.666 1.00 96.50 206 TRP A CA 1
ATOM 1658 C C . TRP A 1 206 ? 8.180 17.306 3.414 1.00 96.50 206 TRP A C 1
ATOM 1660 O O . TRP A 1 206 ? 8.255 16.202 2.882 1.00 96.50 206 TRP A O 1
ATOM 1670 N N . ASP A 1 207 ? 9.258 17.956 3.854 1.00 95.44 207 ASP A N 1
ATOM 1671 C CA . ASP A 1 207 ? 10.620 17.440 3.690 1.00 95.44 207 ASP A CA 1
ATOM 1672 C C . ASP A 1 207 ? 10.875 16.210 4.569 1.00 95.44 207 ASP A C 1
ATOM 1674 O O . ASP A 1 207 ? 11.425 15.218 4.089 1.00 95.44 207 ASP A O 1
ATOM 1678 N N . GLU A 1 208 ? 10.393 16.213 5.818 1.00 95.81 208 GLU A N 1
ATOM 1679 C CA . GLU A 1 208 ? 10.416 15.026 6.688 1.00 95.81 208 GLU A CA 1
ATOM 1680 C C . GLU A 1 208 ? 9.608 13.871 6.089 1.00 95.81 208 GLU A C 1
ATOM 1682 O O . GLU A 1 208 ? 10.034 12.717 6.145 1.00 95.81 208 GLU A O 1
ATOM 1687 N N . PHE A 1 209 ? 8.466 14.165 5.461 1.00 96.94 209 PHE A N 1
ATOM 1688 C CA . PHE A 1 209 ? 7.700 13.155 4.740 1.00 96.94 209 PHE A CA 1
ATOM 1689 C C . PHE A 1 209 ? 8.493 12.584 3.560 1.00 96.94 209 PHE A C 1
ATOM 1691 O O . PHE A 1 209 ? 8.630 11.366 3.437 1.00 96.94 209 PHE A O 1
ATOM 1698 N N . MET A 1 210 ? 9.058 13.447 2.712 1.00 96.88 210 MET A N 1
ATOM 1699 C CA . MET A 1 210 ? 9.852 13.031 1.553 1.00 96.88 210 MET A CA 1
ATOM 1700 C C . MET A 1 210 ? 11.102 12.245 1.957 1.00 96.88 210 MET A C 1
ATOM 1702 O O . MET A 1 210 ? 11.494 11.316 1.248 1.00 96.88 210 MET A O 1
ATOM 1706 N N . ALA A 1 211 ? 11.685 12.537 3.122 1.00 95.31 211 ALA A N 1
ATOM 1707 C CA . ALA A 1 211 ? 12.818 11.799 3.663 1.00 95.31 211 ALA A CA 1
ATOM 1708 C C . ALA A 1 211 ? 12.527 10.300 3.856 1.00 95.31 211 ALA A C 1
ATOM 1710 O O . ALA A 1 211 ? 13.461 9.500 3.778 1.00 95.31 211 ALA A O 1
ATOM 1711 N N . PHE A 1 212 ? 11.270 9.872 4.040 1.00 95.31 212 PHE A N 1
ATOM 1712 C CA . PHE A 1 212 ? 10.933 8.443 4.092 1.00 95.31 212 PHE A CA 1
ATOM 1713 C C . PHE A 1 212 ? 11.154 7.717 2.763 1.00 95.31 212 PHE A C 1
ATOM 1715 O O . PHE A 1 212 ? 11.507 6.541 2.766 1.00 95.31 212 PHE A O 1
ATOM 1722 N N . GLY A 1 213 ? 10.998 8.406 1.635 1.00 94.94 213 GLY A N 1
ATOM 1723 C CA . GLY A 1 213 ? 11.218 7.834 0.308 1.00 94.94 213 GLY A CA 1
ATOM 1724 C C . GLY A 1 213 ? 12.641 8.001 -0.224 1.00 94.94 213 GLY A C 1
ATOM 1725 O O . GLY A 1 213 ? 12.915 7.547 -1.328 1.00 94.94 213 GLY A O 1
ATOM 1726 N N . ARG A 1 214 ? 13.550 8.651 0.510 1.00 94.19 214 ARG A N 1
ATOM 1727 C CA . ARG A 1 214 ? 14.906 8.980 0.031 1.00 94.19 214 ARG A CA 1
ATOM 1728 C C . ARG A 1 214 ? 15.981 8.156 0.733 1.00 94.19 214 ARG A C 1
ATOM 1730 O O . ARG A 1 214 ? 15.846 7.841 1.917 1.00 94.19 214 ARG A O 1
ATOM 1737 N N . SER A 1 215 ? 17.066 7.832 0.034 1.00 91.06 215 SER A N 1
ATOM 1738 C CA . SER A 1 215 ? 18.280 7.291 0.655 1.00 91.06 215 SER A CA 1
ATOM 1739 C C . SER A 1 215 ? 19.115 8.388 1.308 1.00 91.06 215 SER A C 1
ATOM 1741 O O . SER A 1 215 ? 19.631 8.176 2.403 1.00 91.06 215 SER A O 1
ATOM 1743 N N . ASN A 1 216 ? 19.179 9.574 0.693 1.00 89.00 216 ASN A N 1
ATOM 1744 C CA . ASN A 1 216 ? 19.722 10.779 1.310 1.00 89.00 216 ASN A CA 1
ATOM 1745 C C . ASN A 1 216 ? 18.586 11.793 1.552 1.00 89.00 216 ASN A C 1
ATOM 1747 O O . ASN A 1 216 ? 18.122 12.406 0.589 1.00 89.00 216 ASN A O 1
ATOM 1751 N N . PRO A 1 217 ? 18.148 12.007 2.809 1.00 85.81 217 PRO A N 1
ATOM 1752 C CA . PRO A 1 217 ? 17.092 12.967 3.142 1.00 85.81 217 PRO A CA 1
ATOM 1753 C C . PRO A 1 217 ? 17.314 14.379 2.584 1.00 85.81 217 PRO A C 1
ATOM 1755 O O . PRO A 1 217 ? 16.350 15.039 2.205 1.00 85.81 217 PRO A O 1
ATOM 1758 N N . GLU A 1 218 ? 18.573 14.812 2.479 1.00 85.19 218 GLU A N 1
ATOM 1759 C CA . GLU A 1 218 ? 18.953 16.155 2.023 1.00 85.19 218 GLU A CA 1
ATOM 1760 C C . GLU A 1 218 ? 18.971 16.291 0.491 1.00 85.19 218 GLU A C 1
ATOM 1762 O O . GLU A 1 218 ? 19.025 17.397 -0.047 1.00 85.19 218 GLU A O 1
ATOM 1767 N N . ASN A 1 219 ? 18.913 15.177 -0.247 1.00 88.00 219 ASN A N 1
ATOM 1768 C CA . ASN A 1 219 ? 18.915 15.205 -1.704 1.00 88.00 219 ASN A CA 1
ATOM 1769 C C . ASN A 1 219 ? 17.499 15.426 -2.259 1.00 88.00 219 ASN A C 1
ATOM 1771 O O . ASN A 1 219 ? 16.781 14.474 -2.569 1.00 88.00 219 ASN A O 1
ATOM 1775 N N . GLY A 1 220 ? 17.127 16.691 -2.461 1.00 84.75 220 GLY A N 1
ATOM 1776 C CA . GLY A 1 220 ? 15.834 17.080 -3.042 1.00 84.75 220 GLY A CA 1
ATOM 1777 C C . GLY A 1 220 ? 15.546 16.514 -4.441 1.00 84.75 220 GLY A C 1
ATOM 1778 O O . GLY A 1 220 ? 14.387 16.405 -4.828 1.00 84.75 220 GLY A O 1
ATOM 1779 N N . ASN A 1 221 ? 16.573 16.093 -5.187 1.00 88.38 221 ASN A N 1
ATOM 1780 C CA . ASN A 1 221 ? 16.411 15.528 -6.532 1.00 88.38 221 ASN A CA 1
ATOM 1781 C C . ASN A 1 221 ? 16.096 14.024 -6.526 1.00 88.38 221 ASN A C 1
ATOM 1783 O O . ASN A 1 221 ? 15.793 13.449 -7.573 1.00 88.38 221 ASN A O 1
ATOM 1787 N N . GLU A 1 222 ? 16.205 13.359 -5.374 1.00 92.50 222 GLU A N 1
ATOM 1788 C CA . GLU A 1 222 ? 15.910 11.937 -5.267 1.00 92.50 222 GLU A CA 1
ATOM 1789 C C . GLU A 1 222 ? 14.394 11.699 -5.282 1.00 92.50 222 GLU A C 1
ATOM 1791 O O . GLU A 1 222 ? 13.641 12.268 -4.482 1.00 92.50 222 GLU A O 1
ATOM 1796 N N . LYS A 1 223 ? 13.956 10.834 -6.206 1.00 95.00 223 LYS A N 1
ATOM 1797 C CA . LYS A 1 223 ? 12.564 10.383 -6.295 1.00 95.00 223 LYS A CA 1
ATOM 1798 C C . LYS A 1 223 ? 12.172 9.629 -5.032 1.00 95.00 223 LYS A C 1
ATOM 1800 O O . LYS A 1 223 ? 12.992 8.954 -4.417 1.00 95.00 223 LYS A O 1
ATOM 1805 N N . PHE A 1 224 ? 10.894 9.690 -4.693 1.00 96.75 224 PHE A N 1
ATOM 1806 C CA . PHE A 1 224 ? 10.357 8.981 -3.546 1.00 96.75 224 PHE A CA 1
ATOM 1807 C C . PHE A 1 224 ? 10.251 7.487 -3.858 1.00 96.75 224 PHE A C 1
ATOM 1809 O O . PHE A 1 224 ? 9.359 7.059 -4.589 1.00 96.75 224 PHE A O 1
ATOM 1816 N N . ASN A 1 225 ? 11.187 6.706 -3.332 1.00 96.38 225 ASN A N 1
ATOM 1817 C CA . ASN A 1 225 ? 11.274 5.267 -3.514 1.00 96.38 225 ASN A CA 1
ATOM 1818 C C . ASN A 1 225 ? 10.397 4.534 -2.491 1.00 96.38 225 ASN A C 1
ATOM 1820 O O . ASN A 1 225 ? 10.565 4.658 -1.274 1.00 96.38 225 ASN A O 1
ATOM 1824 N N . MET A 1 226 ? 9.491 3.705 -2.996 1.00 96.75 226 MET A N 1
ATOM 1825 C CA . MET A 1 226 ? 8.503 3.007 -2.176 1.00 96.75 226 MET A CA 1
ATOM 1826 C C . MET A 1 226 ? 9.097 1.902 -1.310 1.00 96.75 226 MET A C 1
ATOM 1828 O O . MET A 1 226 ? 8.583 1.591 -0.239 1.00 96.75 226 MET A O 1
ATOM 1832 N N . SER A 1 227 ? 10.223 1.335 -1.726 1.00 94.81 227 SER A N 1
ATOM 1833 C CA . SER A 1 227 ? 10.920 0.323 -0.934 1.00 94.81 227 SER A CA 1
ATOM 1834 C C . SER A 1 227 ? 11.747 0.940 0.187 1.00 94.81 227 SER A C 1
ATOM 1836 O O . SER A 1 227 ? 11.897 0.322 1.238 1.00 94.81 227 SER A O 1
ATOM 1838 N N . TYR A 1 228 ? 12.210 2.182 0.018 1.00 95.19 228 TYR A N 1
ATOM 1839 C CA . TYR A 1 228 ? 12.786 2.957 1.120 1.00 95.19 228 TYR A CA 1
ATOM 1840 C C . TYR A 1 228 ? 11.721 3.312 2.154 1.00 95.19 228 TYR A C 1
ATOM 1842 O O . TYR A 1 228 ? 11.964 3.111 3.345 1.00 95.19 228 TYR A O 1
ATOM 1850 N N . LEU A 1 229 ? 10.525 3.716 1.708 1.00 97.12 229 LEU A N 1
ATOM 1851 C CA . LEU A 1 229 ? 9.381 3.917 2.597 1.00 97.12 229 LEU A CA 1
ATOM 1852 C C . LEU A 1 229 ? 9.051 2.628 3.368 1.00 97.12 229 LEU A C 1
ATOM 1854 O O . LEU A 1 229 ? 8.977 2.656 4.597 1.00 97.12 229 LEU A O 1
ATOM 1858 N N . ALA A 1 230 ? 8.910 1.493 2.671 1.00 96.31 230 ALA A N 1
ATOM 1859 C CA . ALA A 1 230 ? 8.600 0.204 3.294 1.00 96.31 230 ALA A CA 1
ATOM 1860 C C . ALA A 1 230 ? 9.653 -0.200 4.335 1.00 96.31 230 ALA A C 1
ATOM 1862 O O . ALA A 1 230 ? 9.308 -0.554 5.462 1.00 96.31 230 ALA A O 1
ATOM 1863 N N . ALA A 1 231 ? 10.938 -0.101 3.983 1.00 93.94 231 ALA A N 1
ATOM 1864 C CA . ALA A 1 231 ? 12.042 -0.440 4.873 1.00 93.94 231 ALA A CA 1
ATOM 1865 C C . ALA A 1 231 ? 12.105 0.484 6.103 1.00 93.94 231 ALA A C 1
ATOM 1867 O O . ALA A 1 231 ? 12.292 0.012 7.225 1.00 93.94 231 ALA A O 1
ATOM 1868 N N . LYS A 1 232 ? 11.899 1.796 5.928 1.00 94.44 232 LYS A N 1
ATOM 1869 C CA . LYS A 1 232 ? 11.901 2.774 7.031 1.00 94.44 232 LYS A CA 1
ATOM 1870 C C . LYS A 1 232 ? 10.677 2.675 7.944 1.00 94.44 232 LYS A C 1
ATOM 1872 O O . LYS A 1 232 ? 10.765 3.095 9.096 1.00 94.44 232 LYS A O 1
ATOM 1877 N N . LEU A 1 233 ? 9.570 2.100 7.481 1.00 96.44 233 LEU A N 1
ATOM 1878 C CA . LEU A 1 233 ? 8.367 1.872 8.292 1.00 96.44 233 LEU A CA 1
ATOM 1879 C C . LEU A 1 233 ? 8.246 0.440 8.831 1.00 96.44 233 LEU A C 1
ATOM 1881 O O . LEU A 1 233 ? 7.243 0.122 9.463 1.00 96.44 233 LEU A O 1
ATOM 1885 N N . SER A 1 234 ? 9.260 -0.405 8.629 1.00 95.12 234 SER A N 1
ATOM 1886 C CA . SER A 1 234 ? 9.264 -1.799 9.087 1.00 95.12 234 SER A CA 1
ATOM 1887 C C . SER A 1 234 ? 10.360 -2.069 10.109 1.00 95.12 234 SER A C 1
ATOM 1889 O O . SER A 1 234 ? 11.449 -1.492 10.041 1.00 95.12 234 SER A O 1
ATOM 1891 N N . GLN A 1 235 ? 10.073 -2.976 11.044 1.00 90.88 235 GLN A N 1
ATOM 1892 C CA . GLN A 1 235 ? 11.077 -3.504 11.965 1.00 90.88 235 GLN A CA 1
ATOM 1893 C C . GLN A 1 235 ? 12.015 -4.465 11.242 1.00 90.88 235 GLN A C 1
ATOM 1895 O O . GLN A 1 235 ? 13.228 -4.391 11.417 1.00 90.88 235 GLN A O 1
ATOM 1900 N N . GLU A 1 236 ? 11.444 -5.350 10.424 1.00 87.69 236 GLU A N 1
ATOM 1901 C CA . GLU A 1 236 ? 12.184 -6.400 9.734 1.00 87.69 236 GLU A CA 1
ATOM 1902 C C . GLU A 1 236 ? 12.013 -6.295 8.225 1.00 87.69 236 GLU A C 1
ATOM 1904 O O . GLU A 1 236 ? 10.905 -6.124 7.709 1.00 87.69 236 GLU A O 1
ATOM 1909 N N . VAL A 1 237 ? 13.127 -6.463 7.518 1.00 88.94 237 VAL A N 1
ATOM 1910 C CA . VAL A 1 237 ? 13.182 -6.555 6.061 1.00 88.94 237 VAL A CA 1
ATOM 1911 C C . VAL A 1 237 ? 13.641 -7.964 5.708 1.00 88.94 237 VAL A C 1
ATOM 1913 O O . VAL A 1 237 ? 14.621 -8.465 6.250 1.00 88.94 237 VAL A O 1
ATOM 1916 N N . ASN A 1 238 ? 12.921 -8.628 4.812 1.00 87.94 238 ASN A N 1
ATOM 1917 C CA . ASN A 1 238 ? 13.201 -9.998 4.406 1.00 87.94 238 ASN A CA 1
ATOM 1918 C C . ASN A 1 238 ? 13.442 -10.072 2.899 1.00 87.94 238 ASN A C 1
ATOM 1920 O O . ASN A 1 238 ? 12.771 -9.401 2.115 1.00 87.94 238 ASN A O 1
ATOM 1924 N N . ALA A 1 239 ? 14.365 -10.945 2.508 1.00 87.06 239 ALA A N 1
ATOM 1925 C CA . ALA A 1 239 ? 14.549 -11.370 1.129 1.00 87.06 239 ALA A CA 1
ATOM 1926 C C . ALA A 1 239 ? 14.122 -12.836 0.980 1.00 87.06 239 ALA A C 1
ATOM 1928 O O . ALA A 1 239 ? 14.115 -13.607 1.943 1.00 87.06 239 ALA A O 1
ATOM 1929 N N . VAL A 1 240 ? 13.772 -13.239 -0.240 1.00 86.81 240 VAL A N 1
ATOM 1930 C CA . VAL A 1 240 ? 13.235 -14.587 -0.508 1.00 86.81 240 VAL A CA 1
ATOM 1931 C C . VAL A 1 240 ? 14.281 -15.696 -0.662 1.00 86.81 240 VAL A C 1
ATOM 1933 O O . VAL A 1 240 ? 13.923 -16.868 -0.750 1.00 86.81 240 VAL A O 1
ATOM 1936 N N . SER A 1 241 ? 15.572 -15.362 -0.694 1.00 85.00 241 SER A N 1
ATOM 1937 C CA . SER A 1 241 ? 16.665 -16.340 -0.727 1.00 85.00 241 SER A CA 1
ATOM 1938 C C . SER A 1 241 ? 17.936 -15.759 -0.110 1.00 85.00 241 SER A C 1
ATOM 1940 O O . SER A 1 241 ? 18.039 -14.548 0.076 1.00 85.00 241 SER A O 1
ATOM 1942 N N . LYS A 1 242 ? 18.925 -16.613 0.187 1.00 81.56 242 LYS A N 1
ATOM 1943 C CA . LYS A 1 242 ? 20.211 -16.168 0.749 1.00 81.56 242 LYS A CA 1
ATOM 1944 C C . LYS A 1 242 ? 20.935 -15.184 -0.177 1.00 81.56 242 LYS A C 1
ATOM 1946 O O . LYS A 1 242 ? 21.293 -14.099 0.264 1.00 81.56 242 LYS A O 1
ATOM 1951 N N . LEU A 1 243 ? 21.099 -15.556 -1.450 1.00 85.38 243 LEU A N 1
ATOM 1952 C CA . LEU A 1 243 ? 21.755 -14.706 -2.448 1.00 85.38 243 LEU A CA 1
ATOM 1953 C C . LEU A 1 243 ? 20.972 -13.408 -2.656 1.00 85.38 243 LEU A C 1
ATOM 1955 O O . LEU A 1 243 ? 21.560 -12.335 -2.717 1.00 85.38 243 LEU A O 1
ATOM 1959 N N . HIS A 1 244 ? 19.638 -13.491 -2.695 1.00 83.12 244 HIS A N 1
ATOM 1960 C CA . HIS A 1 244 ? 18.820 -12.289 -2.772 1.00 83.12 244 HIS A CA 1
ATOM 1961 C C . HIS A 1 244 ? 19.042 -11.397 -1.543 1.00 83.12 244 HIS A C 1
ATOM 1963 O O . HIS A 1 244 ? 19.231 -10.203 -1.702 1.00 83.12 244 HIS A O 1
ATOM 1969 N N . GLY A 1 245 ? 19.135 -11.967 -0.339 1.00 83.56 245 GLY A N 1
ATOM 1970 C CA . GLY A 1 245 ? 19.427 -11.219 0.885 1.00 83.56 245 GLY A CA 1
ATOM 1971 C C . GLY A 1 245 ? 20.764 -10.480 0.861 1.00 83.56 245 GLY A C 1
ATOM 1972 O O . GLY A 1 245 ? 20.851 -9.382 1.403 1.00 83.56 245 GLY A O 1
ATOM 1973 N N . GLU A 1 246 ? 21.795 -11.032 0.220 1.00 84.62 246 GLU A N 1
ATOM 1974 C CA . GLU A 1 246 ? 23.071 -10.333 0.010 1.00 84.62 246 GLU A CA 1
ATOM 1975 C C . GLU A 1 246 ? 22.875 -9.090 -0.873 1.00 84.62 246 GLU A C 1
ATOM 1977 O O . GLU A 1 246 ? 23.207 -7.983 -0.446 1.00 84.62 246 GLU A O 1
ATOM 1982 N N . VAL A 1 247 ? 22.206 -9.246 -2.019 1.00 85.19 247 VAL A N 1
ATOM 1983 C CA . VAL A 1 247 ? 21.892 -8.136 -2.938 1.00 85.19 247 VAL A CA 1
ATOM 1984 C C . VAL A 1 247 ? 20.988 -7.087 -2.280 1.00 85.19 247 VAL A C 1
ATOM 1986 O O . VAL A 1 247 ? 21.226 -5.885 -2.389 1.00 85.19 247 VAL A O 1
ATOM 1989 N N . THR A 1 248 ? 19.967 -7.517 -1.536 1.00 84.00 248 THR A N 1
ATOM 1990 C CA . THR A 1 248 ? 19.041 -6.622 -0.833 1.00 84.00 248 THR A CA 1
ATOM 1991 C C . THR A 1 248 ? 19.761 -5.780 0.226 1.00 84.00 248 THR A C 1
ATOM 1993 O O . THR A 1 248 ? 19.484 -4.587 0.358 1.00 84.00 248 THR A O 1
ATOM 1996 N N . ARG A 1 249 ? 20.708 -6.369 0.973 1.00 85.31 249 ARG A N 1
ATOM 1997 C CA . ARG A 1 249 ? 21.517 -5.640 1.968 1.00 85.31 249 ARG A CA 1
ATOM 1998 C C . ARG A 1 249 ? 22.381 -4.570 1.318 1.00 85.31 249 ARG A C 1
ATOM 2000 O O . ARG A 1 249 ? 22.488 -3.472 1.857 1.00 85.31 249 ARG A O 1
ATOM 2007 N N . GLU A 1 250 ? 22.986 -4.872 0.174 1.00 84.00 250 GLU A N 1
ATOM 2008 C CA . GLU A 1 250 ? 23.765 -3.893 -0.586 1.00 84.00 250 GLU A CA 1
ATOM 2009 C C . GLU A 1 250 ? 22.875 -2.757 -1.095 1.00 84.00 250 GLU A C 1
ATOM 2011 O O . GLU A 1 250 ? 23.190 -1.584 -0.885 1.00 84.00 250 GLU A O 1
ATOM 2016 N N . MET A 1 251 ? 21.719 -3.093 -1.669 1.00 83.81 251 MET A N 1
ATOM 2017 C CA . MET A 1 251 ? 20.763 -2.126 -2.206 1.00 83.81 251 MET A CA 1
ATOM 2018 C C . MET A 1 251 ? 20.243 -1.143 -1.146 1.00 83.81 251 MET A C 1
ATOM 2020 O O . MET A 1 251 ? 20.141 0.055 -1.418 1.00 83.81 251 MET A O 1
ATOM 2024 N N . PHE A 1 252 ? 19.945 -1.628 0.064 1.00 86.06 252 PHE A N 1
ATOM 2025 C CA . PHE A 1 252 ? 19.437 -0.794 1.158 1.00 86.06 252 PHE A CA 1
ATOM 2026 C C . PHE A 1 252 ? 20.515 -0.247 2.099 1.00 86.06 252 PHE A C 1
ATOM 2028 O O . PHE A 1 252 ? 20.191 0.534 2.991 1.00 86.06 252 PHE A O 1
ATOM 2035 N N . SER A 1 253 ? 21.794 -0.575 1.891 1.00 83.75 253 SER A N 1
ATOM 2036 C CA . SER A 1 253 ? 22.903 -0.090 2.730 1.00 83.75 253 SER A CA 1
ATOM 2037 C C . SER A 1 253 ? 22.932 1.438 2.875 1.00 83.75 253 SER A C 1
ATOM 2039 O O . SER A 1 253 ? 23.269 1.959 3.935 1.00 83.75 253 SER A O 1
ATOM 2041 N N . LYS A 1 254 ? 22.494 2.163 1.837 1.00 84.06 254 LYS A N 1
ATOM 2042 C CA . LYS A 1 254 ? 22.419 3.630 1.819 1.00 84.06 254 LYS A CA 1
ATOM 2043 C C . LYS A 1 254 ? 21.462 4.219 2.860 1.00 84.06 254 LYS A C 1
ATOM 2045 O O . LYS A 1 254 ? 21.644 5.371 3.237 1.00 84.06 254 LYS A O 1
ATOM 2050 N N . LEU A 1 255 ? 20.464 3.459 3.318 1.00 83.75 255 LEU A N 1
ATOM 2051 C CA . LEU A 1 255 ? 19.491 3.921 4.313 1.00 83.75 255 LEU A CA 1
ATOM 2052 C C . LEU A 1 255 ? 20.068 3.965 5.736 1.00 83.75 255 LEU A C 1
ATOM 2054 O O . LEU A 1 255 ? 19.532 4.677 6.579 1.00 83.75 255 LEU A O 1
ATOM 2058 N N . TRP A 1 256 ? 21.156 3.235 5.999 1.00 80.25 256 TRP A N 1
ATOM 2059 C CA . TRP A 1 256 ? 21.802 3.154 7.312 1.00 80.25 256 TRP A CA 1
ATOM 2060 C C . TRP A 1 256 ? 23.300 3.432 7.189 1.00 80.25 256 TRP A C 1
ATOM 2062 O O . T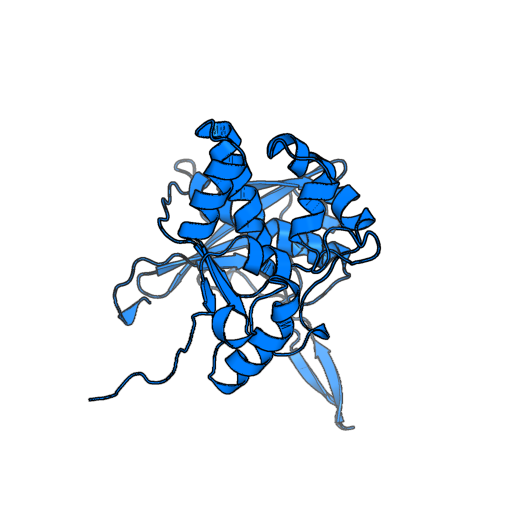RP A 1 256 ? 24.143 2.547 7.354 1.00 80.25 256 TRP A O 1
ATOM 2072 N N . GLN A 1 257 ? 23.632 4.689 6.890 1.00 69.25 257 GLN A N 1
ATOM 2073 C CA . GLN A 1 257 ? 25.021 5.138 6.814 1.00 69.25 257 GLN A CA 1
ATOM 2074 C C . GLN A 1 257 ? 25.766 4.830 8.125 1.00 69.25 257 GLN A C 1
ATOM 2076 O O . GLN A 1 257 ? 25.249 5.049 9.218 1.00 69.25 257 GLN A O 1
ATOM 2081 N N . GLY A 1 258 ? 26.977 4.280 8.012 1.00 63.75 258 GLY A N 1
ATOM 2082 C CA . GLY A 1 258 ? 27.790 3.856 9.159 1.00 63.75 258 GLY A CA 1
ATOM 2083 C C . GLY A 1 258 ? 27.572 2.407 9.616 1.00 63.75 258 GLY A C 1
ATOM 2084 O O . GLY A 1 258 ? 28.371 1.903 10.403 1.00 63.75 258 GLY A O 1
ATOM 2085 N N . TYR A 1 259 ? 26.569 1.697 9.086 1.00 62.72 259 TYR A N 1
ATOM 2086 C CA . TYR A 1 259 ? 26.376 0.266 9.331 1.00 62.72 259 TYR A CA 1
ATOM 2087 C C . TYR A 1 259 ? 26.857 -0.566 8.141 1.00 62.72 259 TYR A C 1
ATOM 2089 O O . TYR A 1 259 ? 26.588 -0.256 6.982 1.00 62.72 259 TYR A O 1
ATOM 2097 N N . LEU A 1 260 ? 27.561 -1.668 8.417 1.00 60.59 260 LEU A N 1
ATOM 2098 C CA . LEU A 1 260 ? 27.932 -2.611 7.362 1.00 60.59 260 LEU A CA 1
ATOM 2099 C C . LEU A 1 260 ? 26.680 -3.351 6.864 1.00 60.59 260 LEU A C 1
ATOM 2101 O O . LEU A 1 260 ? 25.881 -3.770 7.705 1.00 60.59 260 LEU A O 1
ATOM 2105 N N . PRO A 1 261 ? 26.542 -3.618 5.548 1.00 62.06 261 PRO A N 1
ATOM 2106 C CA . PRO A 1 261 ? 25.334 -4.216 4.961 1.00 62.06 261 PRO A CA 1
ATOM 2107 C C . PRO A 1 261 ? 24.831 -5.477 5.682 1.00 62.06 261 PRO A C 1
ATOM 2109 O O . PRO A 1 261 ? 23.630 -5.677 5.849 1.00 62.06 261 PRO A O 1
ATOM 2112 N N . ARG A 1 262 ? 25.746 -6.310 6.198 1.00 58.53 262 ARG A N 1
ATOM 2113 C CA . ARG A 1 262 ? 25.426 -7.526 6.972 1.00 58.53 262 ARG A CA 1
ATOM 2114 C C . ARG A 1 262 ? 24.615 -7.293 8.256 1.00 58.53 262 ARG A C 1
ATOM 2116 O O . ARG A 1 262 ? 24.006 -8.235 8.744 1.00 58.53 262 ARG A O 1
ATOM 2123 N N . PHE A 1 263 ? 24.611 -6.079 8.804 1.00 55.12 263 PHE A N 1
ATOM 2124 C CA . PHE A 1 263 ? 23.894 -5.728 10.037 1.00 55.12 263 PHE A CA 1
ATOM 2125 C C . PHE A 1 263 ? 22.560 -5.014 9.789 1.00 55.12 263 PHE A C 1
ATOM 2127 O O . PHE A 1 263 ? 21.834 -4.750 10.742 1.00 55.12 263 PHE A O 1
ATOM 2134 N N . VAL A 1 264 ? 22.240 -4.722 8.527 1.00 54.72 264 VAL A N 1
ATOM 2135 C CA . VAL A 1 264 ? 21.131 -3.847 8.129 1.00 54.72 264 VAL A CA 1
ATOM 2136 C C . VAL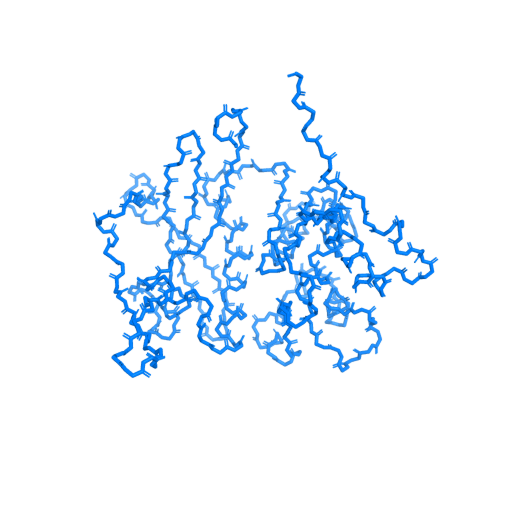 A 1 264 ? 19.810 -4.609 7.922 1.00 54.72 264 VAL A C 1
ATOM 2138 O O . VAL A 1 264 ? 18.737 -4.031 8.047 1.00 54.72 264 VAL A O 1
ATOM 2141 N N . ILE A 1 265 ? 19.865 -5.918 7.639 1.00 58.97 265 ILE A N 1
ATOM 2142 C CA . ILE A 1 265 ? 18.693 -6.753 7.318 1.00 58.97 265 ILE A CA 1
ATOM 2143 C C . ILE A 1 265 ? 18.803 -8.097 8.044 1.00 58.97 265 ILE A C 1
ATOM 2145 O O . ILE A 1 265 ? 19.689 -8.901 7.728 1.00 58.97 265 ILE A O 1
ATOM 2149 N N . ARG A 1 266 ? 17.897 -8.357 8.995 1.00 49.88 266 ARG A N 1
ATOM 2150 C CA . ARG A 1 266 ? 17.810 -9.616 9.753 1.00 49.88 266 ARG A CA 1
ATOM 2151 C C . ARG A 1 266 ? 16.676 -10.494 9.212 1.00 49.88 266 ARG A C 1
ATOM 2153 O O . ARG A 1 266 ? 15.634 -10.654 9.823 1.00 49.88 266 ARG A O 1
ATOM 2160 N N . GLY A 1 267 ? 16.900 -11.119 8.059 1.00 48.00 267 GLY A N 1
ATOM 2161 C CA . GLY A 1 267 ? 15.911 -12.017 7.460 1.00 48.00 267 GLY A CA 1
ATOM 2162 C C . GLY A 1 267 ? 16.551 -13.064 6.564 1.00 48.00 267 GLY A C 1
ATOM 2163 O O . GLY A 1 267 ? 16.554 -12.922 5.346 1.00 48.00 267 GLY A O 1
ATOM 2164 N N . GLU A 1 268 ? 17.116 -14.119 7.153 1.00 42.34 268 GLU A N 1
ATOM 2165 C CA . GLU A 1 268 ? 17.553 -15.305 6.412 1.00 42.34 268 GLU A CA 1
ATOM 2166 C C . GLU A 1 268 ? 16.460 -16.374 6.488 1.00 42.34 268 GLU A C 1
ATOM 2168 O O . GLU A 1 268 ? 16.397 -17.143 7.446 1.00 42.34 268 GLU A O 1
ATOM 2173 N N . LYS A 1 269 ? 15.597 -16.486 5.470 1.00 41.00 269 LYS A N 1
ATOM 2174 C CA . LYS A 1 269 ? 14.867 -17.747 5.269 1.00 41.00 269 LYS A CA 1
ATOM 2175 C C . LYS A 1 269 ? 15.774 -18.725 4.530 1.00 41.00 269 LYS A C 1
ATOM 2177 O O . LYS A 1 269 ? 15.779 -18.806 3.306 1.00 41.00 269 LYS A O 1
ATOM 2182 N N . GLY A 1 270 ? 16.555 -19.469 5.308 1.00 34.78 270 GLY A N 1
ATOM 2183 C CA . GLY A 1 270 ? 17.354 -20.599 4.849 1.00 34.78 270 GLY A CA 1
ATOM 2184 C C . GLY A 1 270 ? 17.073 -21.837 5.696 1.00 34.78 270 GLY A C 1
ATOM 2185 O O . GLY A 1 270 ? 17.581 -21.943 6.805 1.00 34.78 270 GLY A O 1
ATOM 2186 N N . LYS A 1 271 ? 16.338 -22.792 5.108 1.00 27.39 271 LYS A N 1
ATOM 2187 C CA . LYS A 1 271 ? 16.007 -24.152 5.585 1.00 27.39 271 LYS A CA 1
ATOM 2188 C C . LYS A 1 271 ? 14.812 -24.270 6.540 1.00 27.39 271 LYS A C 1
ATOM 2190 O O . LYS A 1 271 ? 14.942 -24.209 7.757 1.00 27.39 271 LYS A O 1
ATOM 2195 N N . ILE A 1 272 ? 13.668 -24.650 5.967 1.00 26.00 272 ILE A N 1
ATOM 2196 C CA . ILE A 1 272 ? 12.819 -25.654 6.616 1.00 26.00 272 ILE A CA 1
ATOM 2197 C C . ILE A 1 272 ? 13.702 -26.903 6.715 1.00 26.00 272 ILE A C 1
ATOM 2199 O O . ILE A 1 272 ? 14.045 -27.497 5.694 1.00 26.00 272 ILE A O 1
ATOM 2203 N N . LYS A 1 273 ? 14.157 -27.254 7.922 1.00 23.16 273 LYS A N 1
ATOM 2204 C CA . LYS A 1 273 ? 14.646 -28.610 8.171 1.00 23.16 273 LYS A CA 1
ATOM 2205 C C . LYS A 1 273 ? 13.431 -29.520 8.029 1.00 23.16 273 LYS A C 1
ATOM 2207 O O . LYS A 1 273 ? 12.562 -29.521 8.894 1.00 23.16 273 LYS A O 1
ATOM 2212 N N . THR A 1 274 ? 13.341 -30.234 6.917 1.00 27.94 274 THR A N 1
ATOM 2213 C CA . THR A 1 274 ? 12.596 -31.488 6.892 1.00 27.94 274 THR A CA 1
ATOM 2214 C C . THR A 1 274 ? 13.331 -32.432 7.837 1.00 27.94 274 THR A C 1
ATOM 2216 O O . THR A 1 274 ? 14.520 -32.688 7.627 1.00 27.94 274 THR A O 1
ATOM 2219 N N . ASN A 1 275 ? 12.660 -32.824 8.922 1.00 32.66 275 ASN A N 1
ATOM 2220 C CA . ASN A 1 275 ? 13.076 -33.962 9.740 1.00 32.66 275 ASN A CA 1
ATOM 2221 C C . ASN A 1 275 ? 13.029 -35.244 8.909 1.00 32.66 275 ASN A C 1
ATOM 2223 O O . ASN A 1 275 ? 12.125 -35.331 8.046 1.00 32.66 275 ASN A O 1
#